Protein AF-T0TIQ3-F1 (afdb_monomer)

Secondary structure (DSSP, 8-state):
---TTS-HHHHHHHHHHHHHHHHHHHHHHHHHHHHHHHTT-HHHHHHHHHHHHHHHHHHHHHHHHHHHHHHHHHHTS--HHHHHHHHHHHHHHS-HHHHHHHHHHHHHHHHHHHHHHT-HHHHHHHHHT--GGGS-HHHHHHHHHHHHHHHHHHHHHTT--TTHHHHHHHHHTS--TTHHHHHHHHHHHHHHHTT---STTTT---SSHHHHHHHHHHHHHHHHHTT-HHHHHHHHHHHTTS-TTSHHHHHHHHHHHHT-

Sequence (260 aa):
MNLTNTKHEDIFKRVYAFKLTILILGIAIFCLATYSYLADNLVLLCCCAVLMYFLLALKIYANYLITSQMREILFTLTELDKYQKYFEYAYRHTFKQDKKAVLQESYLADAQYHYFRGEFDQSLQSLNEINIKKARWKRRKVLLTSLSYYRILNKINQKDFADFEDSLALYRKMKGKNVPERSAKLLAIYRVVSGQSTDYFERIAPKYKLYQIEAKYYDGLSYLNQSQPEEAKACFQEIVNENPDLFYVKEAKKYLEELA

Nearest PDB structures (foldseek):
  8rsv-assembly1_A  TM=4.336E-01  e=6.569E-01  Bacillus phage phi3T
  8rsv-assembly2_B  TM=4.232E-01  e=6.019E-01  Bacillus phage phi3T
  8rsu-assembly1_A  TM=3.412E-01  e=1.110E+00  Bacillus phage phi3T
  4i1a-assembly3_A  TM=4.659E-01  e=2.781E+00  Bacillus subtilis subsp. subtilis str. 168
  8fbj-assembly1_A  TM=2.510E-01  e=1.646E+00  synthetic construct

Structure (mmCIF, N/CA/C/O backbone):
data_AF-T0TIQ3-F1
#
_entry.id   AF-T0TIQ3-F1
#
loop_
_atom_site.group_PDB
_atom_site.id
_atom_site.type_symbol
_atom_site.label_atom_id
_atom_site.label_alt_id
_atom_site.label_comp_id
_atom_site.label_asym_id
_atom_site.label_entity_id
_atom_site.label_seq_id
_atom_site.pdbx_PDB_ins_code
_atom_site.Cartn_x
_atom_site.Cartn_y
_atom_site.Cartn_z
_atom_site.occupancy
_atom_site.B_iso_or_equiv
_atom_site.auth_seq_id
_atom_site.auth_comp_id
_atom_site.auth_asym_id
_atom_site.auth_atom_id
_atom_site.pdbx_PDB_model_num
ATOM 1 N N . MET A 1 1 ? -8.544 9.954 -22.101 1.00 43.59 1 MET A N 1
ATOM 2 C CA . MET A 1 1 ? -8.993 8.556 -22.271 1.00 43.59 1 MET A CA 1
ATOM 3 C C . MET A 1 1 ? -9.705 8.160 -20.987 1.00 43.59 1 MET A C 1
ATOM 5 O O . MET A 1 1 ? -9.030 7.885 -20.006 1.00 43.59 1 MET A O 1
ATOM 9 N N . ASN A 1 2 ? -11.035 8.280 -20.954 1.00 36.16 2 ASN A N 1
ATOM 10 C CA . ASN A 1 2 ? -11.834 7.968 -19.767 1.00 36.16 2 ASN A CA 1
ATOM 11 C C . ASN A 1 2 ? -12.078 6.450 -19.758 1.00 36.16 2 ASN A C 1
ATOM 13 O O . ASN A 1 2 ? -12.757 5.935 -20.644 1.00 36.16 2 ASN A O 1
ATOM 17 N N . LEU A 1 3 ? -11.391 5.734 -18.866 1.00 48.53 3 LEU A N 1
ATOM 18 C CA . LEU A 1 3 ? -11.264 4.267 -18.883 1.00 48.53 3 LEU A CA 1
ATOM 19 C C . LEU A 1 3 ? -12.210 3.570 -17.902 1.00 48.53 3 LEU A C 1
ATOM 21 O O . LEU A 1 3 ? -12.192 2.349 -17.795 1.00 48.53 3 LEU A O 1
ATOM 25 N N . THR A 1 4 ? -13.058 4.331 -17.215 1.00 47.84 4 THR A N 1
ATOM 26 C CA . THR A 1 4 ? -13.936 3.846 -16.144 1.00 47.84 4 THR A CA 1
ATOM 27 C C . THR A 1 4 ? -15.044 2.906 -16.630 1.00 47.84 4 THR A C 1
ATOM 29 O O . THR A 1 4 ? -15.539 2.113 -15.838 1.00 47.84 4 THR A O 1
ATOM 32 N N . ASN A 1 5 ? -15.379 2.924 -17.929 1.00 46.78 5 ASN A N 1
ATOM 33 C CA . ASN A 1 5 ? -16.518 2.189 -18.504 1.00 46.78 5 ASN A CA 1
ATOM 34 C C . ASN A 1 5 ? -16.136 1.021 -19.442 1.00 46.78 5 ASN A C 1
ATOM 36 O O . ASN A 1 5 ? -16.976 0.490 -20.163 1.00 46.78 5 ASN A O 1
ATOM 40 N N . THR A 1 6 ? -14.860 0.629 -19.485 1.00 53.09 6 THR A N 1
ATOM 41 C CA . THR A 1 6 ? -14.365 -0.458 -20.354 1.00 53.09 6 THR A CA 1
ATOM 42 C C . THR A 1 6 ? -14.122 -1.750 -19.576 1.00 53.09 6 THR A C 1
ATOM 44 O O . THR A 1 6 ? -13.611 -1.700 -18.456 1.00 53.09 6 THR A O 1
ATOM 47 N N . LYS A 1 7 ? -14.449 -2.912 -20.175 1.00 57.22 7 LYS A N 1
ATOM 48 C CA . LYS A 1 7 ? -14.152 -4.239 -19.601 1.00 57.22 7 LYS A CA 1
ATOM 49 C C . LYS A 1 7 ? -12.678 -4.320 -19.192 1.00 57.22 7 LYS A C 1
ATOM 51 O O . LYS A 1 7 ? -11.806 -3.807 -19.891 1.00 57.22 7 LYS A O 1
ATOM 56 N N . HIS A 1 8 ? -12.414 -4.992 -18.070 1.00 53.50 8 HIS A N 1
ATOM 57 C CA . HIS A 1 8 ? -11.111 -5.050 -17.394 1.00 53.50 8 HIS A CA 1
ATOM 58 C C . HIS A 1 8 ? -9.921 -5.268 -18.340 1.00 53.50 8 HIS A C 1
ATOM 60 O O . HIS A 1 8 ? -8.930 -4.548 -18.272 1.00 53.50 8 HIS A O 1
ATOM 66 N N . GLU A 1 9 ? -10.033 -6.223 -19.263 1.00 56.94 9 GLU A N 1
ATOM 67 C CA . GLU A 1 9 ? -8.960 -6.551 -20.204 1.00 56.94 9 GLU A CA 1
ATOM 68 C C . GLU A 1 9 ? -8.667 -5.451 -21.231 1.00 56.94 9 GLU A C 1
ATOM 70 O O . GLU A 1 9 ? -7.526 -5.318 -21.680 1.00 56.94 9 GLU A O 1
ATOM 75 N N . ASP A 1 10 ? -9.661 -4.643 -21.600 1.00 68.00 10 ASP A N 1
ATOM 76 C CA . ASP A 1 10 ? -9.530 -3.666 -22.682 1.00 68.00 10 ASP A CA 1
ATOM 77 C C . ASP A 1 10 ? -8.638 -2.497 -22.277 1.00 68.00 10 ASP A C 1
ATOM 79 O O . ASP A 1 10 ? -7.853 -1.997 -23.084 1.00 68.00 10 ASP A O 1
ATOM 83 N N . ILE A 1 11 ? -8.695 -2.085 -21.010 1.00 67.00 11 ILE A N 1
ATOM 84 C CA . ILE A 1 11 ? -7.833 -1.026 -20.473 1.00 67.00 11 ILE A CA 1
ATOM 85 C C . ILE A 1 11 ? -6.370 -1.473 -20.540 1.00 67.00 11 ILE A C 1
ATOM 87 O O . ILE A 1 11 ? -5.499 -0.730 -21.001 1.00 67.00 11 ILE A O 1
ATOM 91 N N . PHE A 1 12 ? -6.106 -2.713 -20.128 1.00 70.25 12 PHE A N 1
ATOM 92 C CA . PHE A 1 12 ? -4.762 -3.279 -20.061 1.00 70.25 12 PHE A CA 1
ATOM 93 C C . PHE A 1 12 ? -4.162 -3.496 -21.450 1.00 70.25 12 PHE A C 1
ATOM 95 O O . PHE A 1 12 ? -3.025 -3.082 -21.703 1.00 70.25 12 PHE A O 1
ATOM 102 N N . LYS A 1 13 ? -4.951 -4.054 -22.377 1.00 73.06 13 LYS A N 1
ATOM 103 C CA . LYS A 1 13 ? -4.562 -4.237 -23.782 1.00 73.06 13 LYS A CA 1
ATOM 104 C C . LYS A 1 13 ? -4.281 -2.900 -24.458 1.00 73.06 13 LYS A C 1
ATOM 106 O O . LYS A 1 13 ? -3.250 -2.767 -25.111 1.00 73.06 13 LYS A O 1
ATOM 111 N N . ARG A 1 14 ? -5.121 -1.879 -24.250 1.00 77.50 14 ARG A N 1
ATOM 112 C CA . ARG A 1 14 ? -4.907 -0.549 -24.846 1.00 77.50 14 ARG A CA 1
ATOM 113 C C . ARG A 1 14 ? -3.656 0.142 -24.308 1.00 77.50 14 ARG A C 1
ATOM 115 O O . ARG A 1 14 ? -2.897 0.708 -25.090 1.00 77.50 14 ARG A O 1
ATOM 122 N N . VAL A 1 15 ? -3.404 0.077 -22.998 1.00 74.69 15 VAL A N 1
ATOM 123 C CA . VAL A 1 15 ? -2.180 0.635 -22.395 1.00 74.69 15 VAL A CA 1
ATOM 124 C C . VAL A 1 15 ? -0.932 -0.052 -22.947 1.00 74.69 15 VAL A C 1
ATOM 126 O O . VAL A 1 15 ? 0.065 0.612 -23.245 1.00 74.69 15 VAL A O 1
ATOM 129 N N . TYR A 1 16 ? -0.977 -1.376 -23.087 1.00 76.50 16 TYR A N 1
ATOM 130 C CA . TYR A 1 16 ? 0.125 -2.140 -23.656 1.00 76.50 16 TYR A CA 1
ATOM 131 C C . TYR A 1 16 ? 0.345 -1.813 -25.136 1.00 76.50 16 TYR A C 1
ATOM 133 O O . TYR A 1 16 ? 1.464 -1.469 -25.516 1.00 76.50 16 TYR A O 1
ATOM 141 N N . ALA A 1 17 ? -0.722 -1.836 -25.940 1.00 82.06 17 ALA A N 1
ATOM 142 C CA . ALA A 1 17 ? -0.688 -1.481 -27.354 1.00 82.06 17 ALA A CA 1
ATOM 143 C C . ALA A 1 17 ? -0.097 -0.083 -27.554 1.00 82.06 17 ALA A C 1
ATOM 145 O O . ALA A 1 17 ? 0.810 0.091 -28.356 1.00 82.06 17 ALA A O 1
ATOM 146 N N . PHE A 1 18 ? -0.504 0.891 -26.740 1.00 82.88 18 PHE A N 1
ATOM 147 C CA . PHE A 1 18 ? 0.038 2.244 -26.797 1.00 82.88 18 PHE A CA 1
ATOM 148 C C . PHE A 1 18 ? 1.549 2.306 -26.523 1.00 82.88 18 PHE A C 1
ATOM 150 O O . PHE A 1 18 ? 2.289 2.975 -27.247 1.00 82.88 18 PHE A O 1
ATOM 157 N N . LYS A 1 19 ? 2.042 1.581 -25.507 1.00 82.00 19 LYS A N 1
ATOM 158 C CA . LYS A 1 19 ? 3.489 1.491 -25.234 1.00 82.00 19 LYS A CA 1
ATOM 159 C C . LYS A 1 19 ? 4.246 0.816 -26.377 1.00 82.00 19 LYS A C 1
ATOM 161 O O . LYS A 1 19 ? 5.354 1.246 -26.693 1.00 82.00 19 LYS A O 1
ATOM 166 N N . LEU A 1 20 ? 3.657 -0.216 -26.979 1.00 84.44 20 LEU A N 1
ATOM 167 C CA . LEU A 1 20 ? 4.222 -0.919 -28.126 1.00 84.44 20 LEU A CA 1
ATOM 168 C C . LEU A 1 20 ? 4.301 -0.001 -29.355 1.00 84.44 20 LEU A C 1
ATOM 170 O O . LEU A 1 20 ? 5.347 0.059 -29.992 1.00 84.44 20 LEU A O 1
ATOM 174 N N . THR A 1 21 ? 3.259 0.787 -29.633 1.00 87.31 21 THR A N 1
ATOM 175 C CA . THR A 1 21 ? 3.251 1.766 -30.730 1.00 87.31 21 THR A CA 1
ATOM 176 C C . THR A 1 21 ? 4.356 2.809 -30.568 1.00 87.31 21 THR A C 1
ATOM 178 O O . THR A 1 21 ? 5.096 3.062 -31.515 1.00 87.31 21 THR A O 1
ATOM 181 N N . ILE A 1 22 ? 4.535 3.374 -29.364 1.00 89.00 22 ILE A N 1
ATOM 182 C CA . ILE A 1 22 ? 5.627 4.330 -29.090 1.00 89.00 22 ILE A CA 1
ATOM 183 C C . ILE A 1 22 ? 7.000 3.686 -29.334 1.00 89.00 22 ILE A C 1
ATOM 185 O O . ILE A 1 22 ? 7.900 4.339 -29.860 1.00 89.00 22 ILE A O 1
ATOM 189 N N . LEU A 1 23 ? 7.171 2.412 -28.965 1.00 88.56 23 LEU A N 1
ATOM 190 C CA . LEU A 1 23 ? 8.419 1.683 -29.191 1.00 88.56 23 LEU A CA 1
ATOM 191 C C . LEU A 1 23 ? 8.705 1.491 -30.687 1.00 88.56 23 LEU A C 1
ATOM 193 O O . LEU A 1 23 ? 9.815 1.782 -31.122 1.00 88.56 23 LEU A O 1
ATOM 197 N N . ILE A 1 24 ? 7.715 1.038 -31.462 1.00 91.94 24 ILE A N 1
ATOM 198 C CA . ILE A 1 24 ? 7.855 0.809 -32.910 1.00 91.94 24 ILE A CA 1
ATOM 199 C C . ILE A 1 24 ? 8.200 2.117 -33.628 1.00 91.94 24 ILE A C 1
ATOM 201 O O . ILE A 1 24 ? 9.145 2.152 -34.414 1.00 91.94 24 ILE A O 1
ATOM 205 N N . LEU A 1 25 ? 7.495 3.207 -33.308 1.00 94.19 25 LEU A N 1
ATOM 206 C CA . LEU A 1 25 ? 7.790 4.531 -33.863 1.00 94.19 25 LEU A CA 1
ATOM 207 C C . LEU A 1 25 ? 9.208 4.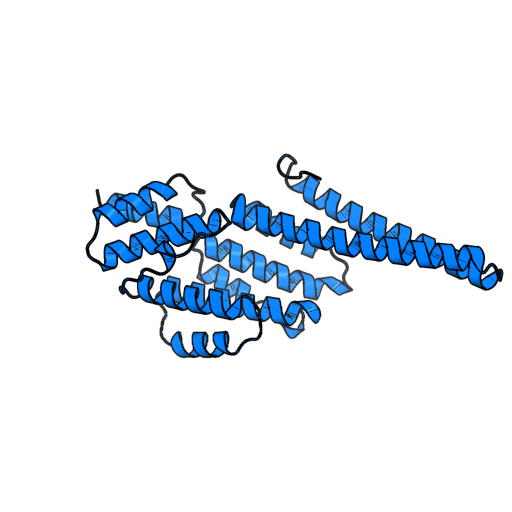992 -33.505 1.00 94.19 25 LEU A C 1
ATOM 209 O O . LEU A 1 25 ? 9.912 5.523 -34.359 1.00 94.19 25 LEU A O 1
ATOM 213 N N . GLY A 1 26 ? 9.655 4.743 -32.270 1.00 93.94 26 GLY A N 1
ATOM 214 C CA . GLY A 1 26 ? 11.018 5.060 -31.844 1.00 93.94 26 GLY A CA 1
ATOM 215 C C . GLY A 1 26 ? 12.088 4.304 -32.637 1.00 93.94 26 GLY A C 1
ATOM 216 O O . GLY A 1 26 ? 13.101 4.894 -33.000 1.00 93.94 26 GLY A O 1
ATOM 217 N N . ILE A 1 27 ? 11.855 3.024 -32.951 1.00 94.25 27 ILE A N 1
ATOM 218 C CA . ILE A 1 27 ? 12.765 2.223 -33.789 1.00 94.25 27 ILE A CA 1
ATOM 219 C C . ILE A 1 27 ? 12.790 2.766 -35.223 1.00 94.25 27 ILE A C 1
ATOM 221 O O . ILE A 1 27 ? 13.867 2.953 -35.780 1.00 94.25 27 ILE A O 1
ATOM 225 N N . ALA A 1 28 ? 11.626 3.076 -35.801 1.00 95.38 28 ALA A N 1
ATOM 226 C CA . ALA A 1 28 ? 11.541 3.629 -37.152 1.00 95.38 28 ALA A CA 1
ATOM 227 C C . ALA A 1 28 ? 12.286 4.969 -37.274 1.00 95.38 28 ALA A C 1
ATOM 229 O O . ALA A 1 28 ? 13.064 5.160 -38.207 1.00 95.38 28 ALA A O 1
ATOM 230 N N . ILE A 1 29 ? 12.115 5.872 -36.301 1.00 95.38 29 ILE A N 1
ATOM 231 C CA . ILE A 1 29 ? 12.833 7.154 -36.273 1.00 95.38 29 ILE A CA 1
ATOM 232 C C . ILE A 1 29 ? 14.337 6.941 -36.084 1.00 95.38 29 ILE A C 1
ATOM 234 O O . ILE A 1 29 ? 15.124 7.653 -36.699 1.00 95.38 29 ILE A O 1
ATOM 238 N N . PHE A 1 30 ? 14.756 5.955 -35.287 1.00 94.50 30 PHE A N 1
ATOM 239 C CA . PHE A 1 30 ? 16.173 5.625 -35.142 1.00 94.50 30 PHE A CA 1
ATOM 240 C C . PHE A 1 30 ? 16.790 5.164 -36.471 1.00 94.50 30 PHE A C 1
ATOM 242 O O . PHE A 1 30 ? 17.844 5.666 -36.849 1.00 94.50 30 PHE A O 1
ATOM 249 N N . CYS A 1 31 ? 16.113 4.285 -37.217 1.00 95.00 31 CYS A N 1
ATOM 250 C CA . CYS A 1 31 ? 16.548 3.866 -38.553 1.00 95.00 31 CYS A CA 1
ATOM 251 C C . CYS A 1 31 ? 16.598 5.034 -39.556 1.00 95.00 31 CYS A C 1
ATOM 253 O O . CYS A 1 31 ? 17.514 5.115 -40.372 1.00 95.00 31 CYS A O 1
ATOM 255 N N . LEU A 1 32 ? 15.633 5.957 -39.496 1.00 94.62 32 LEU A N 1
ATOM 256 C CA . LEU A 1 32 ? 15.648 7.164 -40.329 1.00 94.62 32 LEU A CA 1
ATOM 257 C C . LEU A 1 32 ? 16.803 8.097 -39.953 1.00 94.62 32 LEU A C 1
ATOM 259 O O . LEU A 1 32 ? 17.460 8.640 -40.838 1.00 94.62 32 LEU A O 1
ATOM 263 N N . ALA A 1 33 ? 17.092 8.245 -38.660 1.00 94.88 33 ALA A N 1
ATOM 264 C CA . ALA A 1 33 ? 18.207 9.050 -38.177 1.00 94.88 33 ALA A CA 1
ATOM 265 C C . ALA A 1 33 ? 19.559 8.480 -38.630 1.00 94.88 33 ALA A C 1
ATOM 267 O O . ALA A 1 33 ? 20.420 9.244 -39.063 1.00 94.88 33 ALA A O 1
ATOM 268 N N . THR A 1 34 ? 19.747 7.154 -38.585 1.00 93.81 34 THR A N 1
ATOM 269 C CA . THR A 1 34 ? 20.987 6.518 -39.060 1.00 93.81 34 THR A CA 1
ATOM 270 C C . THR A 1 34 ? 21.162 6.669 -40.567 1.00 93.81 34 THR A C 1
ATOM 272 O O . THR A 1 34 ? 22.255 7.007 -41.011 1.00 93.81 34 THR A O 1
ATOM 275 N N . TYR A 1 35 ? 20.096 6.492 -41.354 1.00 94.94 35 TYR A N 1
ATOM 276 C CA . TYR A 1 35 ? 20.126 6.772 -42.792 1.00 94.94 35 TYR A CA 1
ATOM 277 C C . TYR A 1 35 ? 20.480 8.237 -43.077 1.00 94.94 35 TYR A C 1
ATOM 279 O O . TYR A 1 35 ? 21.369 8.520 -43.873 1.00 94.94 35 TYR A O 1
ATOM 287 N N . SER A 1 36 ? 19.822 9.169 -42.383 1.00 94.19 36 SER A N 1
ATOM 288 C CA . SER A 1 36 ? 20.044 10.606 -42.541 1.00 94.19 36 SER A CA 1
ATOM 289 C C . SER A 1 36 ? 21.481 11.023 -42.235 1.00 94.19 36 SER A C 1
ATOM 291 O O . SER A 1 36 ? 22.008 11.906 -42.904 1.00 94.19 36 SER A O 1
ATOM 293 N N . TYR A 1 37 ? 22.100 10.392 -41.233 1.00 93.94 37 TYR A N 1
ATOM 294 C CA . TYR A 1 37 ? 23.501 10.604 -40.882 1.00 93.94 37 TYR A CA 1
ATOM 295 C C . TYR A 1 37 ? 24.447 10.091 -41.974 1.00 93.94 37 TYR A C 1
ATOM 297 O O . TYR A 1 37 ? 25.375 10.793 -42.346 1.00 93.94 37 TYR A O 1
ATOM 305 N N . LEU A 1 38 ? 24.189 8.901 -42.527 1.00 95.00 38 LEU A N 1
ATOM 306 C CA . LEU A 1 38 ? 25.002 8.330 -43.610 1.00 95.00 38 LEU A CA 1
ATOM 307 C C . LEU A 1 38 ? 24.856 9.082 -44.942 1.00 95.00 38 LEU A C 1
ATOM 309 O O . LEU A 1 38 ? 25.758 9.033 -45.769 1.00 95.00 38 LEU A O 1
ATOM 313 N N . ALA A 1 39 ? 23.722 9.750 -45.156 1.00 94.31 39 ALA A N 1
ATOM 314 C CA . ALA A 1 39 ? 23.432 10.534 -46.354 1.00 94.31 39 ALA A CA 1
ATOM 315 C C . ALA A 1 39 ? 23.806 12.028 -46.225 1.00 94.31 39 ALA A C 1
ATOM 317 O O . ALA A 1 39 ? 23.387 12.818 -47.069 1.00 94.31 39 ALA A O 1
ATOM 318 N N . ASP A 1 40 ? 24.507 12.429 -45.154 1.00 93.44 40 ASP A N 1
ATOM 319 C CA . ASP A 1 40 ? 24.862 13.825 -44.831 1.00 93.44 40 ASP A CA 1
ATOM 320 C C . ASP A 1 40 ? 23.672 14.812 -44.854 1.00 93.44 40 ASP A C 1
ATOM 322 O O . ASP A 1 40 ? 23.812 16.018 -45.073 1.00 93.44 40 ASP A O 1
ATOM 326 N N . ASN A 1 41 ? 22.458 14.324 -44.573 1.00 94.81 41 ASN A N 1
ATOM 327 C CA . ASN A 1 41 ? 21.252 15.146 -44.553 1.00 94.81 41 ASN A CA 1
ATOM 328 C C . ASN A 1 41 ? 20.985 15.676 -43.137 1.00 94.81 41 ASN A C 1
ATOM 330 O O . ASN A 1 41 ? 20.266 15.070 -42.340 1.00 94.81 41 ASN A O 1
ATOM 334 N N . LEU A 1 42 ? 21.562 16.834 -42.813 1.00 92.81 42 LEU A N 1
ATOM 335 C CA . LEU A 1 42 ? 21.435 17.438 -41.481 1.00 92.81 42 LEU A CA 1
ATOM 336 C C . LEU A 1 42 ? 19.998 17.845 -41.126 1.00 92.81 42 LEU A C 1
ATOM 338 O O . LEU A 1 42 ? 19.602 17.746 -39.965 1.00 92.81 42 LEU A O 1
ATOM 342 N N . VAL A 1 43 ? 19.199 18.276 -42.106 1.00 95.44 43 VAL A N 1
ATOM 343 C CA . VAL A 1 43 ? 17.816 18.723 -41.865 1.00 95.44 43 VAL A CA 1
ATOM 344 C C . VAL A 1 43 ? 16.958 17.556 -41.381 1.00 95.44 43 VAL A C 1
ATOM 346 O O . VAL A 1 43 ? 16.301 17.659 -40.343 1.00 95.44 43 VAL A O 1
ATOM 349 N N . LEU A 1 44 ? 17.011 16.420 -42.082 1.00 93.81 44 LEU A N 1
ATOM 350 C CA . LEU A 1 44 ? 16.261 15.224 -41.702 1.00 93.81 44 LEU A CA 1
ATOM 351 C C . LEU A 1 44 ? 16.741 14.654 -40.354 1.00 93.81 44 LEU A C 1
ATOM 353 O O . LEU A 1 44 ? 15.915 14.210 -39.551 1.00 93.81 44 LEU A O 1
ATOM 357 N N . LEU A 1 45 ? 18.041 14.738 -40.055 1.00 94.25 45 LEU A N 1
ATOM 358 C CA . LEU A 1 45 ? 18.599 14.310 -38.771 1.00 94.25 45 LEU A CA 1
ATOM 359 C C . LEU A 1 45 ? 18.047 15.159 -37.614 1.00 94.25 45 LEU A C 1
ATOM 361 O O . LEU A 1 45 ? 17.601 14.610 -36.602 1.00 94.25 45 LEU A O 1
ATOM 365 N N . CYS A 1 46 ? 18.000 16.484 -37.783 1.00 94.69 46 CYS A N 1
ATOM 366 C CA . CYS A 1 46 ? 17.385 17.402 -36.823 1.00 94.69 46 CYS A CA 1
ATOM 367 C C . CYS A 1 46 ? 15.892 17.100 -36.621 1.00 94.69 46 CYS A C 1
ATOM 369 O O . CYS A 1 46 ? 15.427 17.039 -35.480 1.00 94.69 46 CYS A O 1
ATOM 371 N N . CYS A 1 47 ? 15.140 16.837 -37.696 1.00 94.50 47 CYS A N 1
ATOM 372 C CA . CYS A 1 47 ? 13.737 16.426 -37.596 1.00 94.50 47 CYS A CA 1
ATOM 373 C C . CYS A 1 47 ? 13.574 15.122 -36.798 1.00 94.50 47 CYS A C 1
ATOM 375 O O . CYS A 1 47 ? 12.718 15.045 -35.914 1.00 94.50 47 CYS A O 1
ATOM 377 N N . CYS A 1 48 ? 14.419 14.117 -37.050 1.00 94.62 48 CYS A N 1
ATOM 378 C CA . CYS A 1 48 ? 14.404 12.861 -36.298 1.00 94.62 48 CYS A CA 1
ATOM 379 C C . CYS A 1 48 ? 14.689 13.092 -34.808 1.00 94.62 48 CYS A C 1
ATOM 381 O O . CYS A 1 48 ? 13.999 12.530 -33.957 1.00 94.62 48 CYS A O 1
ATOM 383 N N . ALA A 1 49 ? 15.650 13.959 -34.475 1.00 94.12 49 ALA A N 1
ATOM 384 C CA . ALA A 1 49 ? 15.951 14.309 -33.089 1.00 94.12 49 ALA A CA 1
ATOM 385 C C . ALA A 1 49 ? 14.741 14.946 -32.381 1.00 94.12 49 ALA A C 1
ATOM 387 O O . ALA A 1 49 ? 14.381 14.521 -31.280 1.00 94.12 49 ALA A O 1
ATOM 388 N N . VAL A 1 50 ? 14.061 15.904 -33.022 1.00 96.19 50 VAL A N 1
ATOM 389 C CA . VAL A 1 50 ? 12.845 16.537 -32.476 1.00 96.19 50 VAL A CA 1
ATOM 390 C C . VAL A 1 50 ? 11.737 15.504 -32.243 1.00 96.19 50 VAL A C 1
ATOM 392 O O . VAL A 1 50 ? 11.135 15.475 -31.166 1.00 96.19 50 VAL A O 1
ATOM 395 N N . LEU A 1 51 ? 11.505 14.604 -33.204 1.00 95.50 51 LEU A N 1
ATOM 396 C CA . LEU A 1 51 ? 10.515 13.533 -33.063 1.00 95.50 51 LEU A CA 1
ATOM 397 C C . LEU A 1 51 ? 10.860 12.565 -31.921 1.00 95.50 51 LEU A C 1
ATOM 399 O O . LEU A 1 51 ? 9.966 12.145 -31.184 1.00 95.50 51 LEU A O 1
ATOM 403 N N . MET A 1 52 ? 12.143 12.256 -31.707 1.00 93.75 52 MET A N 1
ATOM 404 C CA . MET A 1 52 ? 12.582 11.435 -30.573 1.00 93.75 52 MET A CA 1
ATOM 405 C C . MET A 1 52 ? 12.288 12.101 -29.224 1.00 93.75 52 MET A C 1
ATOM 407 O O . MET A 1 52 ? 11.799 11.433 -28.306 1.00 93.75 52 MET A O 1
ATOM 411 N N . TYR A 1 53 ? 12.525 13.411 -29.096 1.00 94.19 53 TYR A N 1
ATOM 412 C CA . TYR A 1 53 ? 12.154 14.161 -27.890 1.00 94.19 53 TYR A CA 1
ATOM 413 C C . TYR A 1 53 ? 10.640 14.167 -27.665 1.00 94.19 53 TYR A C 1
ATOM 415 O O . TYR A 1 53 ? 10.184 13.951 -26.538 1.00 94.19 53 TYR A O 1
ATOM 423 N N . PHE A 1 54 ? 9.856 14.341 -28.731 1.00 95.00 54 PHE A N 1
ATOM 424 C CA . PHE A 1 54 ? 8.400 14.266 -28.660 1.00 95.00 54 PHE A CA 1
ATOM 425 C C . PHE A 1 54 ? 7.922 12.887 -28.181 1.00 95.00 54 PHE A C 1
ATOM 427 O O . PHE A 1 54 ? 7.135 12.808 -27.236 1.00 95.00 54 PHE A O 1
ATOM 434 N N . LEU A 1 55 ? 8.455 11.791 -28.736 1.00 93.62 55 LEU A N 1
ATOM 435 C CA . LEU A 1 55 ? 8.136 10.432 -28.279 1.00 93.62 55 LEU A CA 1
ATOM 436 C C . LEU A 1 55 ? 8.523 10.193 -26.815 1.00 93.62 55 LEU A C 1
ATOM 438 O O . LEU A 1 55 ? 7.786 9.528 -26.078 1.00 93.62 55 LEU A O 1
ATOM 442 N N . LEU A 1 56 ? 9.654 10.742 -26.363 1.00 91.62 56 LEU A N 1
ATOM 443 C CA . LEU A 1 56 ? 10.064 10.658 -24.963 1.00 91.62 56 LEU A CA 1
ATOM 444 C C . LEU A 1 56 ? 9.066 11.379 -24.043 1.00 91.62 56 LEU A C 1
ATOM 446 O O . LEU A 1 56 ? 8.664 10.809 -23.023 1.00 91.62 56 LEU A O 1
ATOM 450 N N . ALA A 1 57 ? 8.630 12.587 -24.410 1.00 92.88 57 ALA A N 1
ATOM 451 C CA . ALA A 1 57 ? 7.608 13.329 -23.673 1.00 92.88 57 ALA A CA 1
ATOM 452 C C . ALA A 1 57 ? 6.283 12.548 -23.614 1.00 92.88 57 ALA A C 1
ATOM 454 O O . ALA A 1 57 ? 5.701 12.383 -22.538 1.00 92.88 57 ALA A O 1
ATOM 455 N N . LEU A 1 58 ? 5.870 11.962 -24.741 1.00 91.06 58 LEU A N 1
ATOM 456 C CA . LEU A 1 58 ? 4.682 11.114 -24.852 1.00 91.06 58 LEU A CA 1
ATOM 457 C C . LEU A 1 58 ? 4.764 9.892 -23.925 1.00 91.06 58 LEU A C 1
ATOM 459 O O . LEU A 1 58 ? 3.819 9.598 -23.194 1.00 91.06 58 LEU A O 1
ATOM 463 N N . LYS A 1 59 ? 5.922 9.221 -23.867 1.00 88.38 59 LYS A N 1
ATOM 464 C CA . LYS A 1 59 ? 6.178 8.094 -22.954 1.00 88.38 59 LYS A CA 1
ATOM 465 C C . LYS A 1 59 ? 6.100 8.503 -21.480 1.00 88.38 59 LYS A C 1
ATOM 467 O O . LYS A 1 59 ? 5.609 7.729 -20.651 1.00 88.38 59 LYS A O 1
ATOM 472 N N . ILE A 1 60 ? 6.605 9.684 -21.123 1.00 88.31 60 ILE A N 1
ATOM 473 C CA . ILE A 1 60 ? 6.524 10.211 -19.752 1.00 88.31 60 ILE A CA 1
ATOM 474 C C . ILE A 1 60 ? 5.061 10.479 -19.387 1.00 88.31 60 ILE A C 1
ATOM 476 O O . ILE A 1 60 ? 4.592 9.988 -18.357 1.00 88.31 60 ILE A O 1
ATOM 480 N N . TYR A 1 61 ? 4.332 11.177 -20.259 1.00 88.31 61 TYR A N 1
ATOM 481 C CA . TYR A 1 61 ? 2.914 11.475 -20.080 1.00 88.31 61 TYR A CA 1
ATOM 482 C C . TYR A 1 61 ? 2.063 10.200 -19.966 1.00 88.31 61 TYR A C 1
ATOM 484 O O . TYR A 1 61 ? 1.252 10.074 -19.049 1.00 88.31 61 TYR A O 1
ATOM 492 N N . ALA A 1 62 ? 2.328 9.193 -20.804 1.00 86.31 62 ALA A N 1
ATOM 493 C CA . ALA A 1 62 ? 1.687 7.880 -20.741 1.00 86.31 62 ALA A CA 1
ATOM 494 C C . ALA A 1 62 ? 1.820 7.232 -19.355 1.00 86.31 62 ALA A C 1
ATOM 496 O O . ALA A 1 62 ? 0.839 6.795 -18.754 1.00 86.31 62 ALA A O 1
ATOM 497 N N . ASN A 1 63 ? 3.046 7.179 -18.825 1.00 84.19 63 ASN A N 1
ATOM 498 C CA . ASN A 1 63 ? 3.306 6.585 -17.515 1.00 84.19 63 ASN A CA 1
ATOM 499 C C . ASN A 1 63 ? 2.647 7.381 -16.384 1.00 84.19 63 ASN A C 1
ATOM 501 O O . ASN A 1 63 ? 2.177 6.780 -15.414 1.00 84.19 63 ASN A O 1
ATOM 505 N N . TYR A 1 64 ? 2.595 8.709 -16.506 1.00 87.44 64 TYR A N 1
ATOM 506 C CA . TYR A 1 64 ? 1.877 9.561 -15.564 1.00 87.44 64 TYR A CA 1
ATOM 507 C C . TYR A 1 64 ? 0.379 9.235 -15.544 1.00 87.44 64 TYR A C 1
ATOM 509 O O . TYR A 1 64 ? -0.162 8.979 -14.466 1.00 87.44 64 TYR A O 1
ATOM 517 N N . LEU A 1 65 ? -0.263 9.158 -16.717 1.00 84.81 65 LEU A N 1
ATOM 518 C CA . LEU A 1 65 ? -1.682 8.815 -16.839 1.00 84.81 65 LEU A CA 1
ATOM 519 C C . LEU A 1 65 ? -1.989 7.453 -16.223 1.00 84.81 65 LEU A C 1
ATOM 521 O O . LEU A 1 65 ? -2.876 7.354 -15.383 1.00 84.81 65 LEU A O 1
ATOM 525 N N . ILE A 1 66 ? -1.213 6.424 -16.568 1.00 85.06 66 ILE A N 1
ATOM 526 C CA . ILE A 1 66 ? -1.394 5.071 -16.029 1.00 85.06 66 ILE A CA 1
ATOM 527 C C . ILE A 1 66 ? -1.273 5.073 -14.502 1.00 85.06 66 ILE A C 1
ATOM 529 O O . ILE A 1 66 ? -2.118 4.516 -13.808 1.00 85.06 66 ILE A O 1
ATOM 533 N N . THR A 1 67 ? -0.249 5.738 -13.962 1.00 84.31 67 THR A N 1
ATOM 534 C CA . THR A 1 67 ? -0.064 5.829 -12.506 1.00 84.31 67 THR A CA 1
ATOM 535 C C . THR A 1 67 ? -1.232 6.563 -11.847 1.00 84.31 67 THR A C 1
ATOM 537 O O . THR A 1 67 ? -1.635 6.202 -10.745 1.00 84.31 67 THR A O 1
ATOM 540 N N . SER A 1 68 ? -1.782 7.592 -12.497 1.00 85.56 68 SER A N 1
ATOM 541 C CA . SER A 1 68 ? -2.955 8.305 -11.992 1.00 85.56 68 SER A CA 1
ATOM 542 C C . SER A 1 68 ? -4.204 7.434 -11.987 1.00 85.56 68 SER A C 1
ATOM 544 O O . SER A 1 68 ? -4.885 7.388 -10.970 1.00 85.56 68 SER A O 1
ATOM 546 N N . GLN A 1 69 ? -4.448 6.697 -13.068 1.00 86.88 69 GLN A N 1
ATOM 547 C CA . GLN A 1 69 ? -5.568 5.764 -13.174 1.00 86.88 69 GLN A CA 1
ATOM 548 C C . GLN A 1 69 ? -5.481 4.656 -12.119 1.00 86.88 69 GLN A C 1
ATOM 550 O O . GLN A 1 69 ? -6.471 4.354 -11.471 1.00 86.88 69 GLN A O 1
ATOM 555 N N . MET A 1 70 ? -4.292 4.104 -11.853 1.00 89.31 70 MET A N 1
ATOM 556 C CA . MET A 1 70 ? -4.142 3.092 -10.796 1.00 89.31 70 MET A CA 1
ATOM 557 C C . MET A 1 70 ? -4.430 3.643 -9.398 1.00 89.31 70 MET A C 1
ATOM 559 O O . MET A 1 70 ? -5.000 2.939 -8.569 1.00 89.31 70 MET A O 1
ATOM 563 N N . ARG A 1 71 ? -4.070 4.906 -9.130 1.00 88.25 71 ARG A N 1
ATOM 564 C CA . ARG A 1 71 ? -4.462 5.570 -7.878 1.00 88.25 71 ARG A CA 1
ATOM 565 C C . ARG A 1 71 ? -5.968 5.781 -7.800 1.00 88.25 71 ARG A C 1
ATOM 567 O O . ARG A 1 71 ? -6.525 5.629 -6.727 1.00 88.25 71 ARG A O 1
ATOM 574 N N . GLU A 1 72 ? -6.601 6.150 -8.905 1.00 90.31 72 GLU A N 1
ATOM 575 C CA . GLU A 1 72 ? -8.044 6.370 -8.975 1.00 90.31 72 GLU A CA 1
ATOM 576 C C . GLU A 1 72 ? -8.824 5.068 -8.748 1.00 90.31 72 GLU A C 1
ATOM 578 O O . GLU A 1 72 ? -9.704 5.036 -7.895 1.00 90.31 72 GLU A O 1
ATOM 583 N N . ILE A 1 73 ? -8.433 3.977 -9.414 1.00 91.00 73 ILE A N 1
ATOM 584 C CA . ILE A 1 73 ? -9.028 2.644 -9.232 1.00 91.00 73 ILE A CA 1
ATOM 585 C C . ILE A 1 73 ? -8.946 2.199 -7.769 1.00 91.00 73 ILE A C 1
ATOM 587 O O . ILE A 1 73 ? -9.951 1.791 -7.196 1.00 91.00 73 ILE A O 1
ATOM 591 N N . LEU A 1 74 ? -7.768 2.312 -7.147 1.00 93.56 74 LEU A N 1
ATOM 592 C CA . LEU A 1 74 ? -7.583 1.872 -5.765 1.00 93.56 74 LEU A CA 1
ATOM 593 C C . LEU A 1 74 ? -8.247 2.812 -4.754 1.00 93.56 74 LEU A C 1
ATOM 595 O O . LEU A 1 74 ? -9.000 2.370 -3.896 1.00 93.56 74 LEU A O 1
ATOM 599 N N . PHE A 1 75 ? -7.940 4.108 -4.817 1.00 93.75 75 PHE A N 1
ATOM 600 C CA . PHE A 1 75 ? -8.277 5.039 -3.741 1.00 93.75 75 PHE A CA 1
ATOM 601 C C . PHE A 1 75 ? -9.626 5.737 -3.932 1.00 93.75 75 PHE A C 1
ATOM 603 O O . PHE A 1 75 ? -10.217 6.158 -2.942 1.00 93.75 75 PHE A O 1
ATOM 610 N N . THR A 1 76 ? -10.122 5.884 -5.162 1.00 91.75 76 THR A N 1
ATOM 611 C CA . THR A 1 76 ? -11.420 6.528 -5.429 1.00 91.75 76 THR A CA 1
ATOM 612 C C . THR A 1 76 ? -12.509 5.495 -5.671 1.00 91.75 76 THR A C 1
ATOM 614 O O . THR A 1 76 ? -13.535 5.533 -5.001 1.00 91.75 76 THR A O 1
ATOM 617 N N . LEU A 1 77 ? -12.285 4.578 -6.616 1.00 90.19 77 LEU A N 1
ATOM 618 C CA . LEU A 1 77 ? -13.280 3.574 -7.001 1.00 90.19 77 LEU A CA 1
ATOM 619 C C . LEU A 1 77 ? -13.319 2.380 -6.041 1.00 90.19 77 LEU A C 1
ATOM 621 O O . LEU A 1 77 ? -14.256 1.599 -6.116 1.00 90.19 77 LEU A O 1
ATOM 625 N N . THR A 1 78 ? -12.298 2.242 -5.183 1.00 92.94 78 THR A N 1
ATOM 626 C CA . THR A 1 78 ? -12.123 1.130 -4.233 1.00 92.94 78 THR A CA 1
ATOM 627 C C . THR A 1 78 ? -12.170 -0.253 -4.889 1.00 92.94 78 THR A C 1
ATOM 629 O O . THR A 1 78 ? -12.470 -1.248 -4.241 1.00 92.94 78 THR A O 1
ATOM 632 N N . GLU A 1 79 ? -11.804 -0.355 -6.169 1.00 93.00 79 GLU A N 1
ATOM 633 C CA . GLU A 1 79 ? -11.861 -1.594 -6.951 1.00 93.00 79 GLU A CA 1
ATOM 634 C C . GLU A 1 79 ? -10.561 -2.406 -6.804 1.00 93.00 79 GLU A C 1
ATOM 636 O O . GLU A 1 79 ? -9.690 -2.403 -7.684 1.00 93.00 79 GLU A O 1
ATOM 641 N N . LEU A 1 80 ? -10.430 -3.105 -5.672 1.00 93.88 80 LEU A N 1
ATOM 642 C CA . LEU A 1 80 ? -9.221 -3.848 -5.285 1.00 93.88 80 LEU A CA 1
ATOM 643 C C . LEU A 1 80 ? -8.790 -4.882 -6.339 1.00 93.88 80 LEU A C 1
ATOM 645 O O . LEU A 1 80 ? -7.625 -4.906 -6.740 1.00 93.88 80 LEU A O 1
ATOM 649 N N . ASP A 1 81 ? -9.733 -5.669 -6.858 1.00 92.75 81 ASP A N 1
ATOM 650 C CA . ASP A 1 81 ? -9.470 -6.674 -7.894 1.00 92.75 81 ASP A CA 1
ATOM 651 C C . ASP A 1 81 ? -8.896 -6.061 -9.174 1.00 92.75 81 ASP A C 1
ATOM 653 O O . ASP A 1 81 ? -7.972 -6.604 -9.783 1.00 92.75 81 ASP A O 1
ATOM 657 N N . LYS A 1 82 ? -9.449 -4.922 -9.619 1.00 90.00 82 LYS A N 1
ATOM 658 C CA . LYS A 1 82 ? -8.970 -4.244 -10.834 1.00 90.00 82 LYS A CA 1
ATOM 659 C C . LYS A 1 82 ? -7.552 -3.734 -10.634 1.00 90.00 82 LYS A C 1
ATOM 661 O O . LYS A 1 82 ? -6.730 -3.831 -11.549 1.00 90.00 82 LYS A O 1
ATOM 666 N N . TYR A 1 83 ? -7.281 -3.205 -9.445 1.00 93.00 83 TYR A N 1
ATOM 667 C CA . TYR A 1 83 ? -5.966 -2.732 -9.058 1.00 93.00 83 TYR A CA 1
ATOM 668 C C . TYR A 1 83 ? -4.933 -3.869 -9.078 1.00 93.00 83 TYR A C 1
ATOM 670 O O . TYR A 1 83 ? -3.917 -3.741 -9.762 1.00 93.00 83 TYR A O 1
ATOM 678 N N . GLN A 1 84 ? -5.210 -5.000 -8.423 1.00 94.31 84 GLN A N 1
ATOM 679 C CA . GLN A 1 84 ? -4.300 -6.149 -8.390 1.00 94.31 84 GLN A CA 1
ATOM 680 C C . GLN A 1 84 ? -4.060 -6.736 -9.793 1.00 94.31 84 GLN A C 1
ATOM 682 O O . GLN A 1 84 ? -2.913 -6.855 -10.238 1.00 94.31 84 GLN A O 1
ATOM 687 N N . LYS A 1 85 ? -5.140 -7.006 -10.544 1.00 91.81 85 LYS A N 1
ATOM 688 C CA . LYS A 1 85 ? -5.077 -7.593 -11.896 1.00 91.81 85 LYS A CA 1
ATOM 689 C C . LYS A 1 85 ? -4.248 -6.754 -12.869 1.00 91.81 85 LYS A C 1
ATOM 691 O O . LYS A 1 85 ? -3.588 -7.309 -13.748 1.00 91.81 85 LYS A O 1
ATOM 696 N N . TYR A 1 86 ? -4.231 -5.426 -12.720 1.00 90.25 86 TYR A N 1
ATOM 697 C CA . TYR A 1 86 ? -3.362 -4.568 -13.529 1.00 90.25 86 TYR A CA 1
ATOM 698 C C . TYR A 1 86 ? -1.879 -4.903 -13.333 1.00 90.25 86 TYR A C 1
ATOM 700 O O . TYR A 1 86 ? -1.140 -5.017 -14.315 1.00 90.25 86 TYR A O 1
ATOM 708 N N . PHE A 1 87 ? -1.421 -5.029 -12.085 1.00 91.62 87 PHE A N 1
ATOM 709 C CA . PHE A 1 87 ? -0.008 -5.278 -11.805 1.00 91.62 87 PHE A CA 1
ATOM 710 C C . PHE A 1 87 ? 0.404 -6.698 -12.193 1.00 91.62 87 PHE A C 1
ATOM 712 O O . PHE A 1 87 ? 1.480 -6.874 -12.772 1.00 91.62 87 PHE A O 1
ATOM 719 N N . GLU A 1 88 ? -0.485 -7.672 -12.001 1.00 91.06 88 GLU A N 1
ATOM 720 C CA . GLU A 1 88 ? -0.308 -9.037 -12.496 1.00 91.06 88 GLU A CA 1
ATOM 721 C C . GLU A 1 88 ? -0.161 -9.057 -14.029 1.00 91.06 88 GLU 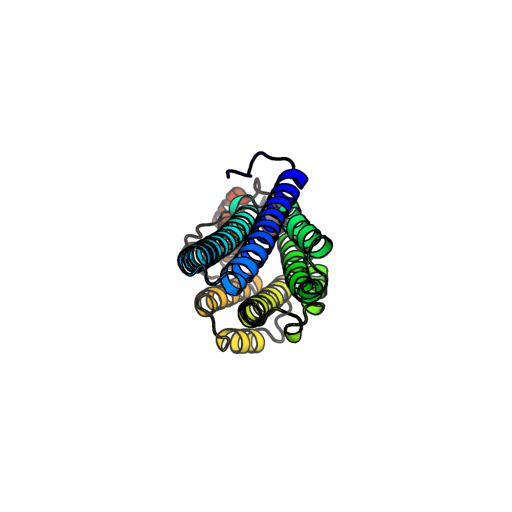A C 1
ATOM 723 O O . GLU A 1 88 ? 0.797 -9.618 -14.576 1.00 91.06 88 GLU A O 1
ATOM 728 N N . TYR A 1 89 ? -1.062 -8.373 -14.744 1.00 88.50 89 TYR A N 1
ATOM 729 C CA . TYR A 1 89 ? -0.993 -8.242 -16.198 1.00 88.50 89 TYR A CA 1
ATOM 730 C C . TYR A 1 89 ? 0.298 -7.543 -16.638 1.00 88.50 89 TYR A C 1
ATOM 732 O O . TYR A 1 89 ? 0.977 -8.014 -17.557 1.00 88.50 89 TYR A O 1
ATOM 740 N N . ALA A 1 90 ? 0.661 -6.439 -15.979 1.00 87.31 90 ALA A N 1
ATOM 741 C CA . ALA A 1 90 ? 1.870 -5.683 -16.276 1.00 87.31 90 ALA A CA 1
ATOM 742 C C . ALA A 1 90 ? 3.127 -6.543 -16.094 1.00 87.31 90 ALA A C 1
ATOM 744 O O . ALA A 1 90 ? 4.024 -6.487 -16.932 1.00 87.31 90 ALA A O 1
ATOM 745 N N . TYR A 1 91 ? 3.190 -7.368 -15.049 1.00 89.94 91 TYR A N 1
ATOM 746 C CA . TYR A 1 91 ? 4.285 -8.312 -14.836 1.00 89.94 91 TYR A CA 1
ATOM 747 C C . TYR A 1 91 ? 4.359 -9.380 -15.937 1.00 89.94 91 TYR A C 1
ATOM 749 O O . TYR A 1 91 ? 5.448 -9.649 -16.456 1.00 89.94 91 TYR A O 1
ATOM 757 N N . ARG A 1 92 ? 3.218 -9.961 -16.330 1.00 88.62 92 ARG A N 1
ATOM 758 C CA . ARG A 1 92 ? 3.152 -11.004 -17.370 1.00 88.62 92 ARG A CA 1
ATOM 759 C C . ARG A 1 92 ? 3.598 -10.505 -18.743 1.00 88.62 92 ARG A C 1
ATOM 761 O O . ARG A 1 92 ? 4.288 -11.236 -19.450 1.00 88.62 92 ARG A O 1
ATOM 768 N N . HIS A 1 93 ? 3.250 -9.267 -19.087 1.00 84.38 93 HIS A N 1
ATOM 769 C CA . HIS A 1 93 ? 3.446 -8.715 -20.432 1.00 84.38 93 HIS A CA 1
ATOM 770 C C . HIS A 1 93 ? 4.640 -7.757 -20.549 1.00 84.38 93 HIS A C 1
ATOM 772 O O . HIS A 1 93 ? 4.914 -7.248 -21.635 1.00 84.38 93 HIS A O 1
ATOM 778 N N . THR A 1 94 ? 5.376 -7.485 -19.466 1.00 84.56 94 THR A N 1
ATOM 779 C CA . THR A 1 94 ? 6.583 -6.650 -19.551 1.00 84.56 94 THR A CA 1
ATOM 780 C C . THR A 1 94 ? 7.760 -7.400 -20.183 1.00 84.56 94 THR A C 1
ATOM 782 O O . THR A 1 94 ? 7.860 -8.628 -20.129 1.00 84.56 94 THR A O 1
ATOM 785 N N . PHE A 1 95 ? 8.714 -6.652 -20.736 1.00 80.00 95 PHE A N 1
ATOM 786 C CA . PHE A 1 95 ? 9.937 -7.214 -21.309 1.00 80.00 95 PHE A CA 1
ATOM 787 C C . PHE A 1 95 ? 10.797 -7.924 -20.254 1.00 80.00 95 PHE A C 1
ATOM 789 O O . PHE A 1 95 ? 10.884 -7.489 -19.104 1.00 80.00 95 PHE A O 1
ATOM 796 N N . LYS A 1 96 ? 11.520 -8.979 -20.661 1.00 84.00 96 LYS A N 1
ATOM 797 C CA . LYS A 1 96 ? 12.376 -9.793 -19.769 1.00 84.00 96 LYS A CA 1
ATOM 798 C C . LYS A 1 96 ? 13.331 -8.955 -18.904 1.00 84.00 96 LYS A C 1
ATOM 800 O O . LYS A 1 96 ? 13.495 -9.253 -17.724 1.00 84.00 96 LYS A O 1
ATOM 805 N N . GLN A 1 97 ? 13.913 -7.893 -19.465 1.00 82.69 97 GLN A N 1
ATOM 806 C CA . GLN A 1 97 ? 14.842 -6.994 -18.764 1.00 82.69 97 GLN A CA 1
ATOM 807 C C . GLN A 1 97 ? 14.178 -6.230 -17.605 1.00 82.69 97 GLN A C 1
ATOM 809 O O . GLN A 1 97 ? 14.793 -6.015 -16.563 1.00 82.69 97 GLN A O 1
ATOM 814 N N . ASP A 1 98 ? 12.905 -5.866 -17.761 1.00 85.69 98 ASP A N 1
ATOM 815 C CA . ASP A 1 98 ? 12.127 -5.129 -16.764 1.00 85.69 98 ASP A CA 1
ATOM 816 C C . ASP A 1 98 ? 11.366 -6.043 -15.796 1.00 85.69 98 ASP A C 1
ATOM 818 O O . ASP A 1 98 ? 10.893 -5.585 -14.753 1.00 85.69 98 ASP A O 1
ATOM 822 N N . LYS A 1 99 ? 11.262 -7.337 -16.116 1.00 90.44 99 LYS A N 1
ATOM 823 C CA . LYS A 1 99 ? 10.428 -8.311 -15.402 1.00 90.44 99 LYS A CA 1
ATOM 824 C C . LYS A 1 99 ? 10.716 -8.356 -13.904 1.00 90.44 99 LYS A C 1
ATOM 826 O O . LYS A 1 99 ? 9.786 -8.322 -13.106 1.00 90.44 99 LYS A O 1
ATOM 831 N N . LYS A 1 100 ? 11.995 -8.321 -13.512 1.00 93.75 100 LYS A N 1
ATOM 832 C CA . LYS A 1 100 ? 12.405 -8.293 -12.096 1.00 93.75 100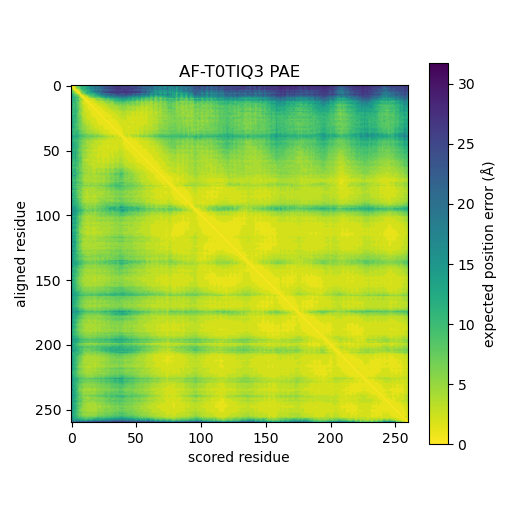 LYS A CA 1
ATOM 833 C C . LYS A 1 100 ? 11.884 -7.061 -11.359 1.00 93.75 100 LYS A C 1
ATOM 835 O O . LYS A 1 100 ? 11.450 -7.191 -10.220 1.00 93.75 100 LYS A O 1
ATOM 840 N N . ALA A 1 101 ? 11.926 -5.891 -11.995 1.00 92.88 101 ALA A N 1
ATOM 841 C CA . ALA A 1 101 ? 11.503 -4.644 -11.374 1.00 92.88 101 ALA A CA 1
ATOM 842 C C . ALA A 1 101 ? 9.980 -4.514 -11.310 1.00 92.88 101 ALA A C 1
ATOM 844 O O . ALA A 1 101 ? 9.465 -4.048 -10.300 1.00 92.88 101 ALA A O 1
ATOM 845 N N . VAL A 1 102 ? 9.269 -4.938 -12.360 1.00 92.12 102 VAL A N 1
ATOM 846 C CA . VAL A 1 102 ? 7.797 -4.939 -12.374 1.00 92.12 102 VAL A CA 1
ATOM 847 C C . VAL A 1 102 ? 7.242 -5.948 -11.372 1.00 92.12 102 VAL A C 1
ATOM 849 O O . VAL A 1 102 ? 6.267 -5.640 -10.700 1.00 92.12 102 VAL A O 1
ATOM 852 N N . LEU A 1 103 ? 7.911 -7.090 -11.187 1.00 95.94 103 LEU A N 1
ATOM 853 C CA . LEU A 1 103 ? 7.548 -8.064 -10.157 1.00 95.94 103 LEU A CA 1
ATOM 854 C C . LEU A 1 103 ? 7.539 -7.450 -8.747 1.00 95.94 103 LEU A C 1
ATOM 856 O O . LEU A 1 103 ? 6.639 -7.734 -7.972 1.00 95.94 103 LEU A O 1
ATOM 860 N N . GLN A 1 104 ? 8.484 -6.556 -8.428 1.00 97.12 104 GLN A N 1
ATOM 861 C CA . GLN A 1 104 ? 8.510 -5.906 -7.108 1.00 97.12 104 GLN A CA 1
ATOM 862 C C . GLN A 1 104 ? 7.311 -4.976 -6.884 1.00 97.12 104 GLN A C 1
ATOM 864 O O . GLN A 1 104 ? 6.840 -4.828 -5.764 1.00 97.12 104 GLN A O 1
ATOM 869 N N . GLU A 1 105 ? 6.837 -4.327 -7.949 1.00 94.38 105 GLU A N 1
ATOM 870 C CA . GLU A 1 105 ? 5.639 -3.486 -7.894 1.00 94.38 105 GLU A CA 1
ATOM 871 C C . GLU A 1 105 ? 4.370 -4.353 -7.819 1.00 94.38 105 GLU A C 1
ATOM 873 O O . GLU A 1 105 ? 3.422 -3.955 -7.156 1.00 94.38 105 GLU A O 1
ATOM 878 N N . SER A 1 106 ? 4.375 -5.546 -8.434 1.00 96.00 106 SER A N 1
ATOM 879 C CA . SER A 1 106 ? 3.293 -6.534 -8.295 1.00 96.00 106 SER A CA 1
ATOM 880 C C . SER A 1 106 ? 3.152 -7.015 -6.861 1.00 96.00 106 SER A C 1
ATOM 882 O O . SER A 1 106 ? 2.069 -6.899 -6.310 1.00 96.00 106 SER A O 1
ATOM 884 N N . TYR A 1 107 ? 4.247 -7.425 -6.217 1.00 98.19 107 TYR A N 1
ATOM 885 C CA . TYR A 1 107 ? 4.206 -7.832 -4.811 1.00 98.19 107 TYR A CA 1
ATOM 886 C C . TYR A 1 107 ? 3.710 -6.722 -3.877 1.00 98.19 107 TYR A C 1
ATOM 888 O O . TYR A 1 107 ? 2.995 -6.997 -2.919 1.00 98.19 107 TYR A O 1
ATOM 896 N N . LEU A 1 108 ? 4.055 -5.456 -4.151 1.00 97.75 108 LEU A N 1
ATOM 897 C CA . LEU A 1 108 ? 3.491 -4.339 -3.391 1.00 97.75 108 LEU A CA 1
ATOM 898 C C . LEU A 1 108 ? 1.979 -4.216 -3.624 1.00 97.75 108 LEU A C 1
ATOM 900 O O . LEU A 1 108 ? 1.246 -3.987 -2.667 1.00 97.75 108 LEU A O 1
ATOM 904 N N . ALA A 1 109 ? 1.515 -4.365 -4.864 1.00 97.06 109 ALA A N 1
ATOM 905 C CA . ALA A 1 109 ? 0.092 -4.311 -5.174 1.00 97.06 109 ALA A CA 1
ATOM 906 C C . ALA A 1 109 ? -0.686 -5.466 -4.519 1.00 97.06 109 ALA A C 1
ATOM 908 O O . ALA A 1 109 ? -1.750 -5.219 -3.958 1.00 97.06 109 ALA A O 1
ATOM 909 N N . ASP A 1 110 ? -0.124 -6.677 -4.520 1.00 98.06 110 ASP A N 1
ATOM 910 C CA . ASP A 1 110 ? -0.667 -7.852 -3.828 1.00 98.06 110 ASP A CA 1
ATOM 911 C C . ASP A 1 110 ? -0.737 -7.611 -2.312 1.00 98.06 110 ASP A C 1
ATOM 913 O O . ASP A 1 110 ? -1.773 -7.829 -1.687 1.00 98.06 110 ASP A O 1
ATOM 917 N N . ALA A 1 111 ? 0.320 -7.047 -1.720 1.00 98.50 111 ALA A N 1
ATOM 918 C CA . ALA A 1 111 ? 0.313 -6.668 -0.310 1.00 98.50 111 ALA A CA 1
ATOM 919 C C . ALA A 1 111 ? -0.790 -5.654 0.025 1.00 98.50 111 ALA A C 1
ATOM 921 O O . ALA A 1 111 ? -1.490 -5.795 1.023 1.00 98.50 111 ALA A O 1
ATOM 922 N N . GLN A 1 112 ? -0.966 -4.629 -0.812 1.00 98.12 112 GLN A N 1
ATOM 923 C CA . GLN A 1 112 ? -2.017 -3.628 -0.623 1.00 98.12 112 GLN A CA 1
ATOM 924 C C . GLN A 1 112 ? -3.410 -4.242 -0.764 1.00 98.12 112 GLN A C 1
ATOM 926 O O . GLN A 1 112 ? -4.287 -3.944 0.042 1.00 98.12 112 GLN A O 1
ATOM 931 N N . TYR A 1 113 ? -3.597 -5.107 -1.759 1.00 98.06 113 TYR A N 1
ATOM 932 C CA . TYR A 1 113 ? -4.834 -5.843 -1.990 1.00 98.06 113 TYR A CA 1
ATOM 933 C C . TYR A 1 113 ? -5.241 -6.661 -0.755 1.00 98.06 113 TYR A C 1
ATOM 935 O O . TYR A 1 113 ? -6.334 -6.466 -0.223 1.00 98.06 113 TYR A O 1
ATOM 943 N N . HIS A 1 114 ? -4.331 -7.493 -0.245 1.00 98.56 114 HIS A N 1
ATOM 944 C CA . HIS A 1 114 ? -4.577 -8.320 0.934 1.00 98.56 114 HIS A CA 1
ATOM 945 C C . HIS A 1 114 ? -4.776 -7.474 2.202 1.00 98.56 114 HIS A C 1
ATOM 947 O O . HIS A 1 114 ? -5.699 -7.728 2.974 1.00 98.56 114 HIS A O 1
ATOM 953 N N . TYR A 1 115 ? -3.985 -6.409 2.389 1.00 98.56 115 TYR A N 1
ATOM 954 C CA . TYR A 1 115 ? -4.128 -5.502 3.532 1.00 98.56 115 TYR A CA 1
ATOM 955 C C . TYR A 1 115 ? -5.533 -4.898 3.598 1.00 98.56 115 TYR A C 1
ATOM 957 O O . TYR A 1 115 ? -6.186 -4.961 4.636 1.00 98.56 115 TYR A O 1
ATOM 965 N N . PHE A 1 116 ? -6.026 -4.345 2.486 1.00 98.38 116 PHE A N 1
ATOM 966 C CA . PHE A 1 116 ? -7.345 -3.715 2.467 1.00 98.38 116 PHE A CA 1
ATOM 967 C C . PHE A 1 116 ? -8.490 -4.714 2.648 1.00 98.38 116 PHE A C 1
ATOM 969 O O . PHE A 1 116 ? -9.558 -4.312 3.100 1.00 98.38 116 PHE A O 1
ATOM 976 N N . ARG A 1 117 ? -8.272 -6.003 2.370 1.00 98.19 117 ARG A N 1
ATOM 977 C CA . ARG A 1 117 ? -9.240 -7.078 2.632 1.00 98.19 117 ARG A CA 1
ATOM 978 C C . ARG A 1 117 ? -9.214 -7.612 4.065 1.00 98.19 117 ARG A C 1
ATOM 980 O O . ARG A 1 117 ? -10.132 -8.347 4.436 1.00 98.19 117 ARG A O 1
ATOM 987 N N . GLY A 1 118 ? -8.214 -7.219 4.857 1.00 97.94 118 GLY A N 1
ATOM 988 C CA . GLY A 1 118 ? -7.990 -7.702 6.225 1.00 97.94 118 GLY A CA 1
ATOM 989 C C . GLY A 1 118 ? -7.181 -9.001 6.282 1.00 97.94 118 GLY A C 1
ATOM 990 O O . GLY A 1 118 ? -7.064 -9.621 7.332 1.00 97.94 118 GLY A O 1
ATOM 991 N N . GLU A 1 119 ? -6.609 -9.424 5.155 1.00 98.38 119 GLU A N 1
ATOM 992 C CA . GLU A 1 119 ? -5.808 -10.640 5.008 1.00 98.38 119 GLU A CA 1
ATOM 993 C C . GLU A 1 119 ? -4.338 -10.332 5.373 1.00 98.38 119 GLU A C 1
ATOM 995 O O . GLU A 1 119 ? -3.430 -10.401 4.540 1.00 98.38 119 GLU A O 1
ATOM 1000 N N . PHE A 1 120 ? -4.099 -9.911 6.622 1.00 98.31 120 PHE A N 1
ATOM 1001 C CA . PHE A 1 120 ? -2.823 -9.308 7.040 1.00 98.31 120 PHE A CA 1
ATOM 1002 C C . PHE A 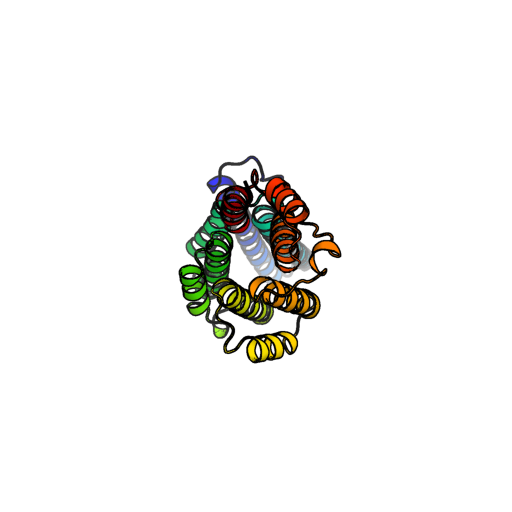1 120 ? -1.605 -10.233 6.871 1.00 98.31 120 PHE A C 1
ATOM 1004 O O . PHE A 1 120 ? -0.550 -9.775 6.429 1.00 98.31 120 PHE A O 1
ATOM 1011 N N . ASP A 1 121 ? -1.750 -11.539 7.112 1.00 98.25 121 ASP A N 1
ATOM 1012 C CA . ASP A 1 121 ? -0.660 -12.507 6.916 1.00 98.25 121 ASP A CA 1
ATOM 1013 C C . ASP A 1 121 ? -0.267 -12.658 5.440 1.00 98.25 121 ASP A C 1
ATOM 1015 O O . ASP A 1 121 ? 0.919 -12.657 5.104 1.00 98.25 121 ASP A O 1
ATOM 1019 N N . GLN A 1 122 ? -1.248 -12.712 4.533 1.00 98.44 122 GLN A N 1
ATOM 1020 C CA . GLN A 1 122 ? -1.004 -12.781 3.083 1.00 98.44 122 GLN A CA 1
ATOM 1021 C C . GLN A 1 122 ? -0.357 -11.491 2.567 1.00 98.44 122 GLN A C 1
ATOM 1023 O O . GLN A 1 122 ? 0.539 -11.505 1.714 1.00 98.44 122 GLN A O 1
ATOM 1028 N N . SER A 1 123 ? -0.771 -10.358 3.132 1.00 98.62 123 SER A N 1
ATOM 1029 C CA . SER A 1 123 ? -0.151 -9.065 2.875 1.00 98.62 123 SER A CA 1
ATOM 1030 C C . SER A 1 123 ? 1.313 -9.041 3.332 1.00 98.62 123 SER A C 1
ATOM 1032 O O . SER A 1 123 ? 2.195 -8.688 2.544 1.00 98.62 123 SER A O 1
ATOM 1034 N N . LEU A 1 124 ? 1.617 -9.494 4.553 1.00 98.38 124 LEU A N 1
ATOM 1035 C CA . LEU A 1 124 ? 2.992 -9.607 5.051 1.00 98.38 124 LEU A CA 1
ATOM 1036 C C . LEU A 1 124 ? 3.840 -10.572 4.215 1.00 98.38 124 LEU A C 1
ATOM 1038 O O . LEU A 1 124 ? 4.991 -10.251 3.905 1.00 98.38 124 LEU A O 1
ATOM 1042 N N . GLN A 1 125 ? 3.277 -11.708 3.799 1.00 98.44 125 GLN A N 1
ATOM 1043 C CA . GLN A 1 125 ? 3.943 -12.659 2.910 1.00 98.44 125 GLN A CA 1
ATOM 1044 C C . GLN A 1 125 ? 4.342 -11.981 1.592 1.00 98.44 125 GLN A C 1
ATOM 1046 O O . GLN A 1 125 ? 5.505 -12.040 1.197 1.00 98.44 125 GLN A O 1
ATOM 1051 N N . SER A 1 126 ? 3.420 -11.240 0.975 1.00 98.19 126 SER A N 1
ATOM 1052 C CA . SER A 1 126 ? 3.678 -10.481 -0.255 1.00 98.19 126 SER A CA 1
ATOM 1053 C C . SER A 1 126 ? 4.759 -9.408 -0.060 1.00 98.19 126 SER A C 1
ATOM 1055 O O . SER A 1 126 ? 5.639 -9.238 -0.904 1.00 98.19 126 SER A O 1
ATOM 1057 N N . LEU A 1 127 ? 4.767 -8.716 1.085 1.00 98.19 127 LEU A N 1
ATOM 1058 C CA . LEU A 1 127 ? 5.815 -7.743 1.427 1.00 98.19 127 LEU A CA 1
ATOM 1059 C C . LEU A 1 127 ? 7.192 -8.392 1.619 1.00 98.19 127 LEU A C 1
ATOM 1061 O O . LEU A 1 127 ? 8.207 -7.745 1.349 1.00 98.19 127 LEU A O 1
ATOM 1065 N N . ASN A 1 128 ? 7.252 -9.640 2.088 1.00 97.69 128 ASN A N 1
ATOM 1066 C CA . ASN A 1 128 ? 8.503 -10.373 2.299 1.00 97.69 128 ASN A CA 1
ATOM 1067 C C . ASN A 1 128 ? 9.161 -10.826 0.992 1.00 97.69 128 ASN A C 1
ATOM 1069 O O . ASN A 1 128 ? 10.389 -10.898 0.930 1.00 97.69 128 ASN A O 1
ATOM 1073 N N . GLU A 1 129 ? 8.378 -11.014 -0.069 1.00 97.81 129 GLU A N 1
ATOM 1074 C CA . GLU A 1 129 ? 8.889 -11.307 -1.414 1.00 97.81 129 GLU A CA 1
ATOM 1075 C C . GLU A 1 129 ? 9.579 -10.098 -2.077 1.00 97.81 129 GLU A C 1
ATOM 1077 O O . GLU A 1 129 ? 10.360 -10.236 -3.030 1.00 97.81 129 GLU A O 1
ATOM 1082 N N . ILE A 1 130 ? 9.335 -8.882 -1.571 1.00 97.62 130 ILE A N 1
ATOM 1083 C CA . ILE A 1 130 ? 9.904 -7.664 -2.143 1.00 97.62 130 ILE A CA 1
ATOM 1084 C C . ILE A 1 130 ? 11.408 -7.584 -1.862 1.00 97.62 130 ILE A C 1
ATOM 1086 O O . ILE A 1 130 ? 11.880 -7.349 -0.749 1.00 97.62 130 ILE A O 1
ATOM 1090 N N . ASN A 1 131 ? 12.187 -7.616 -2.938 1.00 96.75 131 ASN A N 1
ATOM 1091 C CA . ASN A 1 131 ? 13.609 -7.328 -2.938 1.00 96.75 131 ASN A CA 1
ATOM 1092 C C . ASN A 1 131 ? 13.890 -5.950 -3.557 1.00 96.75 131 ASN A C 1
ATOM 1094 O O . ASN A 1 131 ? 13.965 -5.781 -4.779 1.00 96.75 131 ASN A O 1
ATOM 1098 N N . ILE A 1 132 ? 14.163 -4.964 -2.698 1.00 95.31 132 ILE A N 1
ATOM 1099 C CA . ILE A 1 132 ? 14.452 -3.577 -3.097 1.00 95.31 132 ILE A CA 1
ATOM 1100 C C . ILE A 1 132 ? 15.640 -3.477 -4.070 1.00 95.31 132 ILE A C 1
ATOM 1102 O O . ILE A 1 132 ? 15.642 -2.620 -4.956 1.00 95.31 132 ILE A O 1
ATOM 1106 N N . LYS A 1 133 ? 16.639 -4.368 -3.985 1.00 95.19 133 LYS A N 1
ATOM 1107 C CA . LYS A 1 133 ? 17.785 -4.357 -4.913 1.00 95.19 133 LYS A CA 1
ATOM 1108 C C . LYS A 1 133 ? 17.357 -4.698 -6.346 1.00 95.19 133 LYS A C 1
ATOM 1110 O O . LYS A 1 133 ? 17.952 -4.174 -7.287 1.00 95.19 133 LYS A O 1
ATOM 1115 N N . LYS A 1 134 ? 16.306 -5.507 -6.522 1.00 94.88 134 LYS A N 1
ATOM 1116 C CA . LYS A 1 134 ? 15.745 -5.881 -7.834 1.00 94.88 134 LYS A CA 1
ATOM 1117 C C . LYS A 1 134 ? 14.818 -4.811 -8.430 1.00 94.88 134 LYS A C 1
ATOM 1119 O O . LYS A 1 134 ? 14.480 -4.896 -9.608 1.00 94.88 134 LYS A O 1
ATOM 1124 N N . ALA A 1 135 ? 14.429 -3.794 -7.659 1.00 93.50 135 ALA A N 1
ATOM 1125 C CA . ALA A 1 135 ? 13.602 -2.695 -8.148 1.00 93.50 135 ALA A CA 1
ATOM 1126 C C . ALA A 1 135 ? 14.407 -1.668 -8.964 1.00 93.50 135 ALA A C 1
ATOM 1128 O O . ALA A 1 135 ? 15.608 -1.462 -8.745 1.00 93.50 135 ALA A O 1
ATOM 1129 N N . ARG A 1 136 ? 13.718 -0.960 -9.873 1.00 90.12 136 ARG A N 1
ATOM 1130 C CA . ARG A 1 136 ? 14.285 0.169 -10.634 1.00 90.12 136 ARG A CA 1
ATOM 1131 C C . ARG A 1 136 ? 14.859 1.205 -9.674 1.00 90.12 136 ARG A C 1
ATOM 1133 O O . ARG A 1 136 ? 14.168 1.633 -8.754 1.00 90.12 136 ARG A O 1
ATOM 1140 N N . TRP A 1 137 ? 16.078 1.676 -9.933 1.00 89.25 137 TRP A N 1
ATOM 1141 C CA . TRP A 1 137 ? 16.789 2.606 -9.045 1.00 89.25 137 TRP A CA 1
ATOM 1142 C C . TRP A 1 137 ? 15.953 3.839 -8.655 1.00 89.25 137 TRP A C 1
ATOM 1144 O O . TRP A 1 137 ? 15.839 4.146 -7.472 1.00 89.25 137 TRP A O 1
ATOM 1154 N N . LYS A 1 138 ? 15.257 4.461 -9.623 1.00 88.12 138 LYS A N 1
ATOM 1155 C CA . LYS A 1 138 ? 14.358 5.613 -9.398 1.00 88.12 138 LYS A CA 1
ATOM 1156 C C . LYS A 1 138 ? 13.160 5.295 -8.489 1.00 88.12 138 LYS A C 1
ATOM 1158 O O . LYS A 1 138 ? 12.581 6.202 -7.902 1.00 88.12 138 LYS A O 1
ATOM 1163 N N . ARG A 1 139 ? 12.764 4.022 -8.394 1.00 88.75 139 ARG A N 1
ATOM 1164 C CA . ARG A 1 139 ? 11.606 3.539 -7.623 1.00 88.75 139 ARG A CA 1
ATOM 1165 C C . ARG A 1 139 ? 11.986 2.945 -6.272 1.00 88.75 139 ARG A C 1
ATOM 1167 O O . ARG A 1 139 ? 11.136 2.931 -5.393 1.00 88.75 139 ARG A O 1
ATOM 1174 N N . ARG A 1 140 ? 13.246 2.535 -6.066 1.00 93.00 140 ARG A N 1
ATOM 1175 C CA . ARG A 1 140 ? 13.719 1.892 -4.822 1.00 93.00 140 ARG A CA 1
ATOM 1176 C C . ARG A 1 140 ? 13.290 2.634 -3.564 1.00 93.00 140 ARG A C 1
ATOM 1178 O O . ARG A 1 140 ? 12.791 2.015 -2.639 1.00 93.00 140 ARG A O 1
ATOM 1185 N N . LYS A 1 141 ? 13.445 3.958 -3.556 1.00 92.88 141 LYS A N 1
ATOM 1186 C CA . LYS A 1 141 ? 13.077 4.804 -2.417 1.00 92.88 141 LYS A CA 1
ATOM 1187 C C . LYS A 1 141 ? 11.576 4.761 -2.115 1.00 92.88 141 LYS A C 1
ATOM 1189 O O . LYS A 1 141 ? 11.204 4.613 -0.963 1.00 92.88 141 LYS A O 1
ATOM 1194 N N . VAL A 1 142 ? 10.738 4.881 -3.146 1.00 92.00 142 VAL A N 1
ATOM 1195 C CA . VAL A 1 142 ? 9.268 4.862 -3.020 1.00 92.00 142 VAL A CA 1
ATOM 1196 C C . VAL A 1 142 ? 8.768 3.476 -2.620 1.00 92.00 142 VAL A C 1
ATOM 1198 O O . VAL A 1 142 ? 7.854 3.354 -1.807 1.00 92.00 142 VAL A O 1
ATOM 1201 N N . LEU A 1 143 ? 9.377 2.433 -3.179 1.00 94.44 143 LEU A N 1
ATOM 1202 C CA . LEU A 1 143 ? 9.058 1.053 -2.849 1.00 94.44 143 LEU A CA 1
ATOM 1203 C C . LEU A 1 143 ? 9.455 0.728 -1.407 1.00 94.44 143 LEU A C 1
ATOM 1205 O O . LEU A 1 143 ? 8.644 0.177 -0.679 1.00 94.44 143 LEU A O 1
ATOM 1209 N N . LEU A 1 144 ? 10.653 1.133 -0.972 1.00 95.88 144 LEU A N 1
ATOM 1210 C CA . LEU A 1 144 ? 11.121 0.938 0.401 1.00 95.88 144 LEU A CA 1
ATOM 1211 C C . LEU A 1 144 ? 10.209 1.640 1.411 1.00 95.88 144 LEU A C 1
ATOM 1213 O O . LEU A 1 144 ? 9.781 1.018 2.377 1.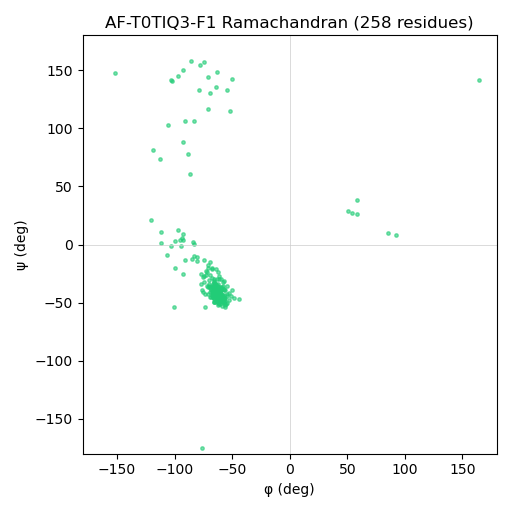00 95.88 144 LEU A O 1
ATOM 1217 N N . THR A 1 145 ? 9.855 2.907 1.171 1.00 96.06 145 THR A N 1
ATOM 1218 C CA . THR A 1 145 ? 8.939 3.622 2.071 1.00 96.06 145 THR A CA 1
ATOM 1219 C C . THR A 1 145 ? 7.534 3.026 2.070 1.00 96.06 145 THR A C 1
ATOM 1221 O O . THR A 1 145 ? 6.868 3.065 3.098 1.00 96.06 145 THR A O 1
ATOM 1224 N N . SER A 1 146 ? 7.059 2.471 0.954 1.00 95.88 146 SER A N 1
ATOM 1225 C CA . SER A 1 146 ? 5.748 1.806 0.908 1.00 95.88 146 SER A CA 1
ATOM 1226 C C . SER A 1 146 ? 5.778 0.455 1.621 1.00 95.88 146 SER A C 1
ATOM 1228 O O . SER A 1 146 ? 4.891 0.183 2.421 1.00 95.88 146 SER A O 1
ATOM 1230 N N . LEU A 1 147 ? 6.831 -0.335 1.411 1.00 97.25 147 LEU A N 1
ATOM 1231 C CA . LEU A 1 147 ? 7.063 -1.602 2.099 1.00 97.25 147 LEU A CA 1
ATOM 1232 C C . LEU A 1 147 ? 7.080 -1.408 3.616 1.00 97.25 147 LEU A C 1
ATOM 1234 O O . LEU A 1 147 ? 6.336 -2.080 4.323 1.00 97.25 147 LEU A O 1
ATOM 1238 N N . SER A 1 148 ? 7.882 -0.468 4.122 1.00 97.62 148 SER A N 1
ATOM 1239 C CA . SER A 1 148 ? 7.956 -0.210 5.564 1.00 97.62 148 SER A CA 1
ATOM 1240 C C . SER A 1 148 ? 6.636 0.307 6.126 1.00 97.62 148 SER A C 1
ATOM 1242 O O . SER A 1 148 ? 6.232 -0.120 7.199 1.00 97.62 148 SER A O 1
ATOM 1244 N N . TYR A 1 149 ? 5.936 1.172 5.387 1.00 98.25 149 TYR A N 1
ATOM 1245 C CA . TYR A 1 149 ? 4.628 1.681 5.798 1.00 98.25 149 TYR A CA 1
ATOM 1246 C C . TYR A 1 149 ? 3.602 0.554 5.970 1.00 98.25 149 TYR A C 1
ATOM 1248 O O . TYR A 1 149 ? 2.988 0.444 7.027 1.00 98.25 149 TYR A O 1
ATOM 1256 N N . TYR A 1 150 ? 3.452 -0.311 4.962 1.00 98.25 150 TYR A N 1
ATOM 1257 C CA . TYR A 1 150 ? 2.487 -1.405 5.033 1.00 98.25 150 TYR A CA 1
ATOM 1258 C C . TYR A 1 150 ? 2.897 -2.481 6.038 1.00 98.25 150 TYR A C 1
ATOM 1260 O O . TYR A 1 150 ? 2.022 -3.003 6.716 1.00 98.25 150 TYR A O 1
ATOM 1268 N N . ARG A 1 151 ? 4.191 -2.772 6.232 1.00 98.25 151 ARG A N 1
ATOM 1269 C CA . ARG A 1 151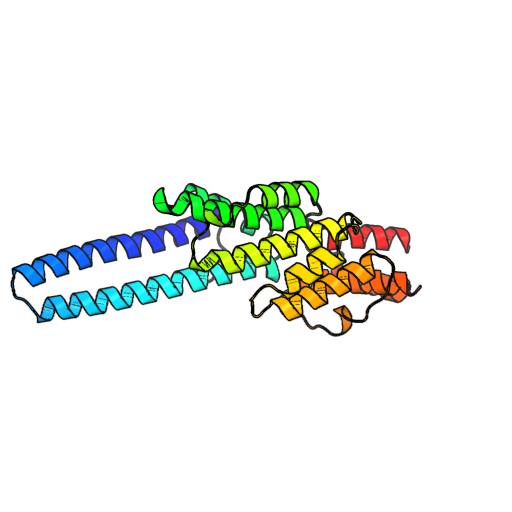 ? 4.621 -3.696 7.300 1.00 98.25 151 ARG A CA 1
ATOM 1270 C C . ARG A 1 151 ? 4.157 -3.233 8.680 1.00 98.25 151 ARG A C 1
ATOM 1272 O O . ARG A 1 151 ? 3.586 -4.030 9.414 1.00 98.25 151 ARG A O 1
ATOM 1279 N N . ILE A 1 152 ? 4.352 -1.949 8.992 1.00 98.44 152 ILE A N 1
ATOM 1280 C CA . ILE A 1 152 ? 3.906 -1.375 10.268 1.00 98.44 152 ILE A CA 1
ATOM 1281 C C . ILE A 1 152 ? 2.375 -1.438 10.369 1.00 98.44 152 ILE A C 1
ATOM 1283 O O . ILE A 1 152 ? 1.858 -1.874 11.390 1.00 98.44 152 ILE A O 1
ATOM 1287 N N . LEU A 1 153 ? 1.643 -1.076 9.307 1.00 98.31 153 LEU A N 1
ATOM 1288 C CA . LEU A 1 153 ? 0.176 -1.154 9.305 1.00 98.31 153 LEU A CA 1
ATOM 1289 C C . LEU A 1 153 ? -0.360 -2.564 9.573 1.00 98.31 153 LEU A C 1
ATOM 1291 O O . LEU A 1 153 ? -1.314 -2.701 10.335 1.00 98.31 153 LEU A O 1
ATOM 1295 N N . ASN A 1 154 ? 0.220 -3.590 8.944 1.00 98.44 154 ASN A N 1
ATOM 1296 C CA . ASN A 1 154 ? -0.207 -4.975 9.155 1.00 98.44 154 ASN A CA 1
ATOM 1297 C C . ASN A 1 154 ? -0.007 -5.381 10.618 1.00 98.44 154 ASN A C 1
ATOM 1299 O O . ASN A 1 154 ? -0.962 -5.822 11.246 1.00 98.44 154 ASN A O 1
ATOM 1303 N N . LYS A 1 155 ? 1.183 -5.129 11.181 1.00 98.12 155 LYS A N 1
ATOM 1304 C CA . LYS A 1 155 ? 1.475 -5.420 12.591 1.00 98.12 155 LYS A CA 1
ATOM 1305 C C . LYS A 1 155 ? 0.520 -4.718 13.555 1.00 98.12 155 LYS A C 1
ATOM 1307 O O 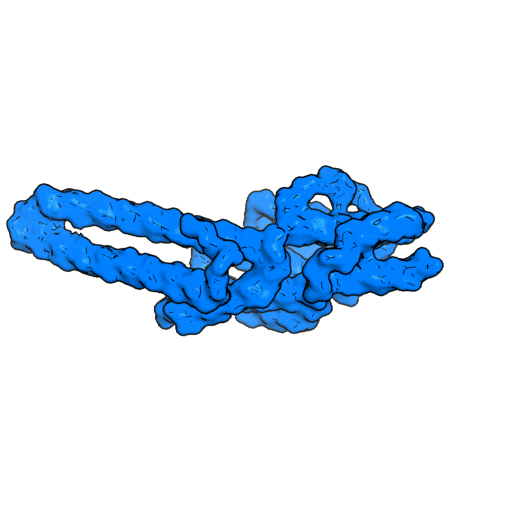. LYS A 1 155 ? -0.044 -5.372 14.426 1.00 98.12 155 LYS A O 1
ATOM 1312 N N . ILE A 1 156 ? 0.262 -3.419 13.343 1.00 98.00 156 ILE A N 1
ATOM 1313 C CA . ILE A 1 156 ? -0.696 -2.674 14.172 1.00 98.00 156 ILE A CA 1
ATOM 1314 C C . ILE A 1 156 ? -2.071 -3.352 14.149 1.00 98.00 156 ILE A C 1
ATOM 1316 O O . ILE A 1 156 ? -2.652 -3.586 15.202 1.00 98.00 156 ILE A O 1
ATOM 1320 N N . ASN A 1 157 ? -2.587 -3.691 12.963 1.00 95.50 157 ASN A N 1
ATOM 1321 C CA . ASN A 1 157 ? -3.919 -4.290 12.834 1.00 95.50 157 ASN A CA 1
ATOM 1322 C C . ASN A 1 157 ? -3.983 -5.744 13.344 1.00 95.50 157 ASN A C 1
ATOM 1324 O O . ASN A 1 157 ? -5.056 -6.210 13.709 1.00 95.50 157 ASN A O 1
ATOM 1328 N N . GLN A 1 158 ? -2.844 -6.435 13.442 1.00 96.56 158 GLN A N 1
ATOM 1329 C CA . GLN A 1 158 ? -2.714 -7.727 14.128 1.00 96.56 158 GLN A CA 1
ATOM 1330 C C . GLN A 1 158 ? -2.514 -7.596 15.647 1.00 96.56 158 GLN A C 1
ATOM 1332 O O . GLN A 1 158 ? -2.386 -8.608 16.331 1.00 96.56 158 GLN A O 1
ATOM 1337 N N . LYS A 1 159 ? -2.492 -6.368 16.184 1.00 96.44 159 LYS A N 1
ATOM 1338 C CA . LYS A 1 159 ? -2.184 -6.062 17.590 1.00 96.44 159 LYS A CA 1
ATOM 1339 C C . LYS A 1 159 ? -0.791 -6.546 18.034 1.00 96.44 159 LYS A C 1
ATOM 1341 O O . LYS A 1 159 ? -0.564 -6.770 19.220 1.00 96.44 159 LYS A O 1
ATOM 1346 N N . ASP A 1 160 ? 0.152 -6.671 17.094 1.00 96.75 160 ASP A N 1
ATOM 1347 C CA . ASP A 1 160 ? 1.575 -6.888 17.381 1.00 96.75 160 ASP A CA 1
ATOM 1348 C C . ASP A 1 160 ? 2.287 -5.533 17.481 1.00 96.75 160 ASP A C 1
ATOM 1350 O O . ASP A 1 160 ? 2.514 -4.848 16.479 1.00 96.75 160 ASP A O 1
ATOM 1354 N N . PHE A 1 161 ? 2.622 -5.133 18.708 1.00 96.31 161 PHE A N 1
ATOM 1355 C CA . PHE A 1 161 ? 3.228 -3.831 19.004 1.00 96.31 161 PHE A CA 1
ATOM 1356 C C . PHE A 1 161 ? 4.680 -3.914 19.481 1.00 96.31 161 PHE A C 1
ATOM 1358 O O . PHE A 1 161 ? 5.265 -2.874 19.785 1.00 96.31 161 PHE A O 1
ATOM 1365 N N . ALA A 1 162 ? 5.262 -5.117 19.556 1.00 95.50 162 ALA A N 1
ATOM 1366 C CA . ALA A 1 162 ? 6.538 -5.360 20.234 1.00 95.50 162 ALA A CA 1
ATOM 1367 C C . ALA A 1 162 ? 7.679 -4.451 19.737 1.00 95.50 162 ALA A C 1
ATOM 1369 O O . ALA A 1 162 ? 8.519 -4.011 20.515 1.00 95.50 162 ALA A O 1
ATOM 1370 N N . ASP A 1 163 ? 7.679 -4.144 18.443 1.00 95.31 163 ASP A N 1
ATOM 1371 C CA . ASP A 1 163 ? 8.691 -3.372 17.725 1.00 95.31 163 ASP A CA 1
ATOM 1372 C C . ASP A 1 163 ? 8.112 -2.107 17.057 1.00 95.31 163 ASP A C 1
ATOM 1374 O O . ASP A 1 163 ? 8.708 -1.563 16.119 1.00 95.31 163 ASP A O 1
ATOM 1378 N N . PHE A 1 164 ? 6.951 -1.616 17.518 1.00 97.38 164 PHE A N 1
ATOM 1379 C CA . PHE A 1 164 ? 6.276 -0.466 16.905 1.00 97.38 164 PHE A CA 1
ATOM 1380 C C . PHE A 1 164 ? 7.114 0.818 16.975 1.00 97.38 164 PHE A C 1
ATOM 1382 O O . PHE A 1 164 ? 7.337 1.453 15.941 1.00 97.38 164 PHE A O 1
ATOM 1389 N N . GLU A 1 165 ? 7.600 1.191 18.162 1.00 97.06 165 GLU A N 1
ATOM 1390 C CA . GLU A 1 165 ? 8.359 2.435 18.362 1.00 97.06 165 GLU A CA 1
ATOM 1391 C C . GLU A 1 165 ? 9.653 2.449 17.536 1.00 97.06 165 GLU A C 1
ATOM 1393 O O . GLU A 1 165 ? 9.936 3.421 16.827 1.00 97.06 165 GLU A O 1
ATOM 1398 N N . ASP A 1 166 ? 10.388 1.334 17.527 1.00 97.94 166 ASP A N 1
ATOM 1399 C CA . ASP A 1 166 ? 11.597 1.171 16.717 1.00 97.94 166 ASP A CA 1
ATOM 1400 C C . ASP A 1 166 ? 11.283 1.252 15.219 1.00 97.94 166 ASP A C 1
ATOM 1402 O O . ASP A 1 166 ? 11.943 1.980 14.464 1.00 97.94 166 ASP A O 1
ATOM 1406 N N . SER A 1 167 ? 10.230 0.562 14.774 1.00 97.44 167 SER A N 1
ATOM 1407 C CA . SER A 1 167 ? 9.795 0.582 13.376 1.00 97.44 167 SER A CA 1
ATOM 1408 C C . SER A 1 167 ? 9.361 1.980 12.932 1.00 97.44 167 SER A C 1
ATOM 1410 O O . SER A 1 167 ? 9.714 2.426 11.834 1.00 97.44 167 SER A O 1
ATOM 1412 N N . LEU A 1 168 ? 8.642 2.713 13.786 1.00 98.25 168 LEU A N 1
ATOM 1413 C CA . LEU A 1 168 ? 8.214 4.085 13.531 1.00 98.25 168 LEU A CA 1
ATOM 1414 C C . LEU A 1 168 ? 9.406 5.051 13.506 1.00 98.25 168 LEU A C 1
ATOM 1416 O O . LEU A 1 168 ? 9.478 5.918 12.628 1.00 98.25 168 LEU A O 1
ATOM 1420 N N . ALA A 1 169 ? 10.369 4.897 14.417 1.00 97.94 169 ALA A N 1
ATOM 1421 C CA . ALA A 1 169 ? 11.594 5.692 14.439 1.00 97.94 169 ALA A CA 1
ATOM 1422 C C . ALA A 1 169 ? 12.426 5.480 13.164 1.00 97.94 169 ALA A C 1
ATOM 1424 O O . ALA A 1 169 ? 12.898 6.447 12.555 1.00 97.94 169 ALA A O 1
ATOM 1425 N N . LEU A 1 170 ? 12.560 4.231 12.707 1.00 97.69 170 LEU A N 1
ATOM 1426 C CA . LEU A 1 170 ? 13.203 3.905 11.432 1.00 97.69 170 LEU A CA 1
ATOM 1427 C C . LEU A 1 170 ? 12.441 4.500 10.245 1.00 97.69 170 LEU A C 1
ATOM 1429 O O . LEU A 1 170 ? 13.059 5.066 9.340 1.00 97.69 170 LEU A O 1
ATOM 1433 N N . TYR A 1 171 ? 11.108 4.432 10.262 1.00 97.75 171 TYR A N 1
ATOM 1434 C CA . TYR A 1 171 ? 10.266 5.021 9.224 1.00 97.75 171 TYR A CA 1
ATOM 1435 C C . TYR A 1 171 ? 10.449 6.541 9.121 1.00 97.75 171 TYR A C 1
ATOM 1437 O O . TYR A 1 171 ? 10.645 7.068 8.025 1.00 97.75 171 TYR A O 1
ATOM 1445 N N . ARG A 1 172 ? 10.461 7.253 10.256 1.00 97.81 172 ARG A N 1
ATOM 1446 C CA . ARG A 1 172 ? 10.656 8.714 10.325 1.00 97.81 172 ARG A CA 1
ATOM 1447 C C . ARG A 1 172 ? 12.013 9.170 9.784 1.00 97.81 172 ARG A C 1
ATOM 1449 O O . ARG A 1 172 ? 12.110 10.261 9.231 1.00 97.81 172 ARG A O 1
ATOM 1456 N N . LYS A 1 173 ? 13.050 8.331 9.889 1.00 97.12 173 LYS A N 1
ATOM 1457 C CA . LYS A 1 173 ? 14.383 8.596 9.314 1.00 97.12 173 LYS A CA 1
ATOM 1458 C C . LYS A 1 173 ? 14.424 8.431 7.789 1.00 97.12 173 LYS A C 1
ATOM 1460 O O . LYS A 1 173 ? 15.396 8.840 7.148 1.00 97.12 173 LYS A O 1
ATOM 1465 N N . MET A 1 174 ? 13.399 7.835 7.174 1.00 95.50 174 MET A N 1
ATOM 1466 C CA . MET A 1 174 ? 13.355 7.664 5.724 1.00 95.50 174 MET A CA 1
ATOM 1467 C C . MET A 1 174 ? 13.128 8.994 5.006 1.00 95.50 174 MET A C 1
ATOM 1469 O O . MET A 1 174 ? 12.354 9.851 5.419 1.00 95.50 174 MET A O 1
ATOM 1473 N N . LYS A 1 175 ? 13.758 9.154 3.841 1.00 89.38 175 LYS A N 1
ATOM 1474 C CA . LYS A 1 175 ? 13.531 10.330 2.997 1.00 89.38 175 LYS A CA 1
ATOM 1475 C C . LYS A 1 175 ? 12.213 10.170 2.226 1.00 89.38 175 LYS A C 1
ATOM 1477 O O . LYS A 1 175 ? 12.032 9.182 1.517 1.00 89.38 175 LYS A O 1
ATOM 1482 N N . GLY A 1 176 ? 11.360 11.190 2.208 1.00 89.88 176 GLY A N 1
ATOM 1483 C CA . GLY A 1 176 ? 10.185 11.233 1.330 1.00 89.88 176 GLY A CA 1
ATOM 1484 C C . GLY A 1 176 ? 9.176 12.293 1.753 1.00 89.88 176 GLY A C 1
ATOM 1485 O O . GLY A 1 176 ? 8.938 12.467 2.939 1.00 89.88 176 GLY A O 1
ATOM 1486 N N . LYS A 1 177 ? 8.556 12.977 0.785 1.00 91.19 177 LYS A N 1
ATOM 1487 C CA . LYS A 1 177 ? 7.621 14.078 1.072 1.00 91.19 177 LYS A CA 1
ATOM 1488 C C . LYS A 1 177 ? 6.402 13.668 1.913 1.00 91.19 177 LYS A C 1
ATOM 1490 O O . LYS A 1 177 ? 5.916 14.472 2.687 1.00 91.19 177 LYS A O 1
ATOM 1495 N N . ASN A 1 178 ? 5.961 12.413 1.802 1.00 91.44 178 ASN A N 1
ATOM 1496 C CA . ASN A 1 178 ? 4.802 11.898 2.536 1.00 91.44 178 ASN A CA 1
ATOM 1497 C C . ASN A 1 178 ? 5.194 11.192 3.850 1.00 91.44 178 ASN A C 1
ATOM 1499 O O . ASN A 1 178 ? 4.318 10.671 4.530 1.00 91.44 178 ASN A O 1
ATOM 1503 N N . VAL A 1 179 ? 6.490 11.095 4.186 1.00 96.38 179 VAL A N 1
ATOM 1504 C CA . VAL A 1 179 ? 6.947 10.389 5.399 1.00 96.38 179 VAL A CA 1
ATOM 1505 C C . VAL A 1 179 ? 6.419 11.058 6.674 1.00 96.38 179 VAL A C 1
ATOM 1507 O O . VAL A 1 179 ? 5.891 10.324 7.506 1.00 96.38 179 VAL A O 1
ATOM 1510 N N . PRO A 1 180 ? 6.466 12.401 6.831 1.00 96.44 180 PRO A N 1
ATOM 1511 C CA . PRO A 1 180 ? 5.924 13.052 8.025 1.00 96.44 180 PRO A CA 1
ATOM 1512 C C . PRO A 1 180 ? 4.434 12.753 8.229 1.00 96.44 180 PRO A C 1
ATOM 1514 O O . PRO A 1 180 ? 4.059 12.205 9.264 1.00 96.44 180 PRO A O 1
ATOM 1517 N N . GLU A 1 181 ? 3.614 12.996 7.204 1.00 95.38 181 GLU A N 1
ATOM 1518 C CA . GLU A 1 181 ? 2.166 12.743 7.220 1.00 95.38 181 GLU A CA 1
ATOM 1519 C C . GLU A 1 181 ? 1.844 11.272 7.528 1.00 95.38 181 GLU A C 1
ATOM 1521 O O . GLU A 1 181 ? 1.075 10.976 8.440 1.00 95.38 181 GLU A O 1
ATOM 1526 N N . ARG A 1 182 ? 2.493 10.329 6.830 1.00 96.56 182 ARG A N 1
ATOM 1527 C CA . ARG A 1 182 ? 2.287 8.892 7.061 1.00 96.56 182 ARG A CA 1
ATOM 1528 C C . ARG A 1 182 ? 2.744 8.446 8.442 1.00 96.56 182 ARG A C 1
ATOM 1530 O O . ARG A 1 182 ? 2.118 7.562 9.008 1.00 96.56 182 ARG A O 1
ATOM 1537 N N . SER A 1 183 ? 3.808 9.032 8.987 1.00 97.75 183 SER A N 1
ATOM 1538 C CA . SER A 1 183 ? 4.274 8.700 10.336 1.00 97.75 183 SER A CA 1
ATOM 1539 C C . SER A 1 183 ? 3.305 9.181 11.419 1.00 97.75 183 SER A C 1
ATOM 1541 O O . SER A 1 183 ? 3.092 8.463 12.391 1.00 97.75 183 SER A O 1
ATOM 1543 N N . ALA A 1 184 ? 2.678 10.349 11.232 1.00 97.31 184 ALA A N 1
ATOM 1544 C CA . ALA A 1 184 ? 1.624 10.836 12.119 1.00 97.31 184 ALA A CA 1
ATOM 1545 C C . ALA A 1 184 ? 0.395 9.922 12.054 1.00 97.31 184 ALA A C 1
ATOM 1547 O O . ALA A 1 184 ? -0.116 9.509 13.090 1.00 97.31 184 ALA A O 1
ATOM 1548 N N . LYS A 1 185 ? 0.005 9.514 10.841 1.00 97.88 185 LYS A N 1
ATOM 1549 C CA . LYS A 1 185 ? -1.073 8.546 10.634 1.00 97.88 185 LYS A CA 1
ATOM 1550 C C . LYS A 1 185 ? -0.787 7.192 11.288 1.00 97.88 185 LYS A C 1
ATOM 1552 O O . LYS A 1 185 ? -1.650 6.677 11.979 1.00 97.88 185 LYS A O 1
ATOM 1557 N N . LEU A 1 186 ? 0.413 6.626 11.114 1.00 98.44 186 LEU A N 1
ATOM 1558 C CA . LEU A 1 186 ? 0.801 5.364 11.767 1.00 98.44 186 LEU A CA 1
ATOM 1559 C C . LEU A 1 186 ? 0.677 5.453 13.292 1.00 98.44 186 LEU A C 1
ATOM 1561 O O . LEU A 1 186 ? 0.155 4.532 13.908 1.00 98.44 186 LEU A O 1
ATOM 1565 N N . LEU A 1 187 ? 1.125 6.565 13.886 1.00 98.31 187 LEU A N 1
ATOM 1566 C CA . LEU A 1 187 ? 0.994 6.801 15.323 1.00 98.31 187 LEU A CA 1
ATOM 1567 C C . LEU A 1 187 ? -0.474 6.906 15.757 1.00 98.31 187 LEU A C 1
ATOM 1569 O O . LEU A 1 187 ? -0.841 6.325 16.770 1.00 98.31 187 LEU A O 1
ATOM 1573 N N . ALA A 1 188 ? -1.309 7.614 14.995 1.00 98.31 188 ALA A N 1
ATOM 1574 C CA . ALA A 1 188 ? -2.736 7.736 15.283 1.00 98.31 188 ALA A CA 1
ATOM 1575 C C . ALA A 1 188 ? -3.459 6.382 15.209 1.00 98.31 188 ALA A C 1
ATOM 1577 O O . ALA A 1 188 ? -4.190 6.036 16.130 1.00 98.31 188 ALA A O 1
ATOM 1578 N N . ILE A 1 189 ? -3.195 5.586 14.164 1.00 98.38 189 ILE A N 1
ATOM 1579 C CA . ILE A 1 189 ? -3.743 4.227 14.032 1.00 98.38 189 ILE A CA 1
ATOM 1580 C C . ILE A 1 189 ? -3.303 3.364 15.220 1.00 98.38 189 ILE A C 1
ATOM 1582 O O . ILE A 1 189 ? -4.130 2.705 15.838 1.00 98.38 189 ILE A O 1
ATOM 1586 N N . TYR A 1 190 ? -2.015 3.387 15.570 1.00 98.38 190 TYR A N 1
ATOM 1587 C CA . TYR A 1 190 ? -1.491 2.645 16.718 1.00 98.38 190 TYR A CA 1
ATOM 1588 C C . TYR A 1 190 ? -2.186 3.020 18.032 1.00 98.38 190 TYR A C 1
ATOM 1590 O O . TYR A 1 190 ? -2.609 2.131 18.767 1.00 98.38 190 TYR A O 1
ATOM 1598 N N . ARG A 1 191 ? -2.350 4.318 18.316 1.00 98.06 191 ARG A N 1
ATOM 1599 C CA . ARG A 1 191 ? -3.080 4.795 19.502 1.00 98.06 191 ARG A CA 1
ATOM 1600 C C . ARG A 1 191 ? -4.495 4.227 19.546 1.00 98.06 191 ARG A C 1
ATOM 1602 O O . ARG A 1 191 ? -4.855 3.596 20.530 1.00 98.06 191 ARG A O 1
ATOM 1609 N N . VAL A 1 192 ? -5.243 4.356 18.453 1.00 97.88 192 VAL A N 1
ATOM 1610 C CA . VAL A 1 192 ? -6.623 3.856 18.366 1.00 97.88 192 VAL A CA 1
ATOM 1611 C C . VAL A 1 192 ? -6.701 2.347 18.571 1.00 97.88 192 VAL A C 1
ATOM 1613 O O . VAL A 1 192 ? -7.474 1.871 19.397 1.00 97.88 192 VAL A O 1
ATOM 1616 N N . VAL A 1 193 ? -5.865 1.576 17.879 1.00 97.50 193 VAL A N 1
ATOM 1617 C CA . VAL A 1 193 ? -5.905 0.107 17.957 1.00 97.50 193 VAL A CA 1
ATOM 1618 C C . VAL A 1 193 ? -5.387 -0.420 19.306 1.00 97.50 193 VAL A C 1
ATOM 1620 O O . VAL A 1 193 ? -5.784 -1.504 19.729 1.00 97.50 193 VAL A O 1
ATOM 1623 N N . SER A 1 194 ? -4.551 0.348 20.013 1.00 96.94 194 SER A N 1
ATOM 1624 C CA . SER A 1 194 ? -4.101 0.040 21.382 1.00 96.94 194 SER A CA 1
ATOM 1625 C C . SER A 1 194 ? -5.078 0.484 22.485 1.00 96.94 194 SER A C 1
ATOM 1627 O O . SER A 1 194 ? -4.782 0.286 23.661 1.00 96.94 194 SER A O 1
ATOM 1629 N N . GLY A 1 195 ? -6.241 1.045 22.131 1.00 95.88 195 GLY A N 1
ATOM 1630 C CA . GLY A 1 195 ? -7.278 1.460 23.086 1.00 95.88 195 GLY A CA 1
ATOM 1631 C C . GLY A 1 195 ? -7.178 2.916 23.554 1.00 95.88 195 GLY A C 1
ATOM 1632 O O . GLY A 1 195 ? -7.896 3.319 24.462 1.00 95.88 195 GLY A O 1
ATOM 1633 N N . GLN A 1 196 ? -6.298 3.724 22.960 1.00 96.19 196 GLN A N 1
ATOM 1634 C CA . GLN A 1 196 ? -6.223 5.165 23.215 1.00 96.19 196 GLN A CA 1
ATOM 1635 C C . GLN A 1 196 ? -7.079 5.936 22.210 1.00 96.19 196 GLN A C 1
ATOM 1637 O O . GLN A 1 196 ? -7.236 5.531 21.061 1.00 96.19 196 GLN A O 1
ATOM 1642 N N . SER A 1 197 ? -7.603 7.087 22.606 1.00 93.50 197 SER A N 1
ATOM 1643 C CA . SER A 1 197 ? -8.297 7.978 21.681 1.00 93.50 197 SER A CA 1
ATOM 1644 C C . SER A 1 197 ? -7.336 8.923 20.954 1.00 93.50 197 SER A C 1
ATOM 1646 O O . SER A 1 197 ? -6.209 9.188 21.385 1.00 93.50 197 SER A O 1
ATOM 1648 N N . THR A 1 198 ? -7.776 9.429 19.807 1.00 95.69 198 THR A N 1
ATOM 1649 C CA . THR A 1 198 ? -7.091 10.470 19.041 1.00 95.69 198 THR A CA 1
ATOM 1650 C C . THR A 1 198 ? -8.099 11.283 18.234 1.00 95.69 198 THR A C 1
ATOM 1652 O O . THR A 1 198 ? -9.068 10.743 17.717 1.00 95.69 198 THR A O 1
ATOM 1655 N N . ASP A 1 199 ? -7.804 12.563 18.047 1.00 94.00 199 ASP A N 1
ATOM 1656 C CA . ASP A 1 199 ? -8.546 13.497 17.187 1.00 94.00 199 ASP A CA 1
ATOM 1657 C C . ASP A 1 199 ? -7.906 13.657 15.792 1.00 94.00 199 ASP A C 1
ATOM 1659 O O . ASP A 1 199 ? -8.193 14.591 15.044 1.00 94.00 199 ASP A O 1
ATOM 1663 N N . TYR A 1 200 ? -6.964 12.776 15.441 1.00 96.75 200 TYR A N 1
ATOM 1664 C CA . TYR A 1 200 ? -6.202 12.892 14.200 1.00 96.75 200 TYR A CA 1
ATOM 1665 C C . TYR A 1 200 ? -7.096 12.730 12.967 1.00 96.75 200 TYR A C 1
ATOM 1667 O O . TYR A 1 200 ? -6.916 13.461 11.994 1.00 96.75 200 TYR A O 1
ATOM 1675 N N . PHE A 1 201 ? -8.023 11.767 12.996 1.00 95.62 201 PHE A N 1
ATOM 1676 C CA . PHE A 1 201 ? -8.850 11.416 11.842 1.00 95.62 201 PHE A CA 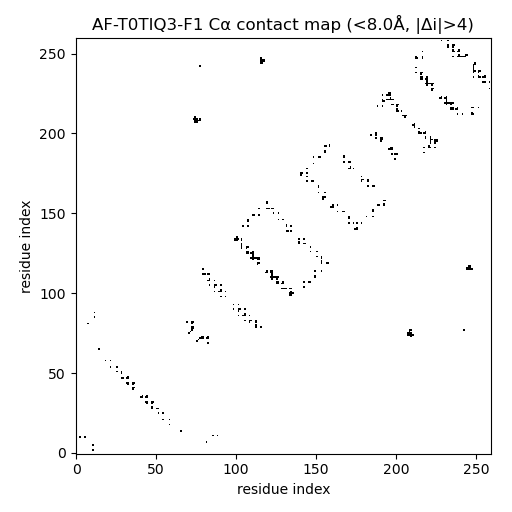1
ATOM 1677 C C . PHE A 1 201 ? -9.989 12.427 11.621 1.00 95.62 201 PHE A C 1
ATOM 1679 O O . PHE A 1 201 ? -10.200 12.831 10.479 1.00 95.62 201 PHE A O 1
ATOM 1686 N N . GLU A 1 202 ? -10.550 12.991 12.694 1.00 92.31 202 GLU A N 1
ATOM 1687 C CA . GLU A 1 202 ? -11.475 14.135 12.642 1.00 92.31 202 GLU A CA 1
ATOM 1688 C C . GLU A 1 202 ? -10.879 15.383 11.964 1.00 92.31 202 GLU A C 1
ATOM 1690 O O . GLU A 1 202 ? -11.569 16.139 11.278 1.00 92.31 202 GLU A O 1
ATOM 1695 N N . ARG A 1 203 ? -9.577 15.632 12.162 1.00 92.94 203 ARG A N 1
ATOM 1696 C CA . ARG A 1 203 ? -8.893 16.848 11.679 1.00 92.94 203 ARG A CA 1
ATOM 1697 C C . ARG A 1 203 ? -8.413 16.758 10.235 1.00 92.94 203 ARG A C 1
ATOM 1699 O O . ARG A 1 203 ? -7.988 17.769 9.669 1.00 92.94 203 ARG A O 1
ATOM 1706 N N . ILE A 1 204 ? -8.412 15.568 9.640 1.00 93.50 204 ILE A N 1
ATOM 1707 C CA . ILE A 1 204 ? -7.989 15.385 8.252 1.00 93.50 204 ILE A CA 1
ATOM 1708 C C . ILE A 1 204 ? -9.201 15.368 7.325 1.00 93.50 204 ILE A C 1
ATOM 1710 O O . ILE A 1 204 ? -10.247 14.816 7.632 1.00 93.50 204 ILE A O 1
ATOM 1714 N N . ALA A 1 205 ? -9.026 15.919 6.126 1.00 91.44 205 ALA A N 1
ATOM 1715 C CA . ALA A 1 205 ? -10.009 15.833 5.051 1.00 91.44 205 ALA A CA 1
ATOM 1716 C C . ALA A 1 205 ? -9.383 15.102 3.852 1.00 91.44 205 ALA A C 1
ATOM 1718 O O . ALA A 1 205 ? -8.861 15.741 2.928 1.00 91.44 205 ALA A O 1
ATOM 1719 N N . PRO A 1 206 ? -9.346 13.754 3.860 1.00 92.31 206 PRO A N 1
ATOM 1720 C CA . PRO A 1 206 ? -8.714 13.004 2.790 1.00 92.31 206 PRO A CA 1
ATOM 1721 C C . PRO A 1 206 ? -9.440 13.216 1.461 1.00 92.31 206 PRO A C 1
ATOM 1723 O O . PRO A 1 206 ? -10.662 13.122 1.368 1.00 92.31 206 PRO A O 1
ATOM 1726 N N . LYS A 1 207 ? -8.669 13.439 0.393 1.00 91.81 207 LYS A N 1
ATOM 1727 C CA . LYS A 1 207 ? -9.212 13.615 -0.965 1.00 91.81 207 LYS A CA 1
ATOM 1728 C C . LYS A 1 207 ? -9.877 12.350 -1.523 1.00 91.81 207 LYS A C 1
ATOM 1730 O O . LYS A 1 207 ? -10.762 12.445 -2.366 1.00 91.81 207 LYS A O 1
ATOM 1735 N N . TYR A 1 208 ? -9.367 11.179 -1.155 1.00 94.38 208 TYR A N 1
ATOM 1736 C CA . TYR A 1 208 ? -9.748 9.915 -1.775 1.00 94.38 208 TYR A CA 1
ATOM 1737 C C . TYR A 1 208 ? -10.720 9.128 -0.899 1.00 94.38 208 TYR A C 1
ATOM 1739 O O . TYR A 1 208 ? -10.500 9.034 0.308 1.00 94.38 208 TYR A O 1
ATOM 1747 N N . LYS A 1 209 ? -11.714 8.495 -1.531 1.00 96.50 209 LYS A N 1
ATOM 1748 C CA . LYS A 1 209 ? -12.780 7.726 -0.876 1.00 96.50 209 LYS A CA 1
ATOM 1749 C C . LYS A 1 209 ? -12.249 6.672 0.096 1.00 96.50 209 LYS A C 1
ATOM 1751 O O . LYS A 1 209 ? -12.660 6.641 1.245 1.00 96.50 209 LYS A O 1
ATOM 1756 N N . LEU A 1 210 ? -11.267 5.871 -0.322 1.00 97.44 210 LEU A N 1
ATOM 1757 C CA . LEU A 1 210 ? -10.679 4.831 0.528 1.00 97.44 210 LEU A CA 1
ATOM 1758 C C . LEU A 1 210 ? -10.114 5.399 1.836 1.00 97.44 210 LEU A C 1
ATOM 1760 O O . LEU A 1 210 ? -10.270 4.796 2.889 1.00 97.44 210 LEU A O 1
ATOM 1764 N N . TYR A 1 211 ? -9.479 6.571 1.775 1.00 96.12 211 TYR A N 1
ATOM 1765 C CA . TYR A 1 211 ? -8.929 7.213 2.966 1.00 96.12 211 TYR A CA 1
ATOM 1766 C C . TYR A 1 211 ? -9.997 7.890 3.826 1.00 96.12 211 TYR A C 1
ATOM 1768 O O . TYR A 1 211 ? -9.773 8.039 5.020 1.00 96.12 211 TYR A O 1
ATOM 1776 N N . GLN A 1 212 ? -11.132 8.292 3.247 1.00 97.38 212 GLN A N 1
ATOM 1777 C CA . GLN A 1 212 ? -12.289 8.774 4.010 1.00 97.38 212 GLN A CA 1
ATOM 1778 C C . GLN A 1 212 ? -12.928 7.625 4.794 1.00 97.38 212 GLN A C 1
ATOM 1780 O O . GLN A 1 212 ? -13.166 7.775 5.985 1.00 97.38 212 GLN A O 1
ATOM 1785 N N . ILE A 1 213 ? -13.111 6.462 4.156 1.00 98.06 213 ILE A N 1
ATOM 1786 C CA . ILE A 1 213 ? -13.603 5.238 4.811 1.00 98.06 213 ILE A CA 1
ATOM 1787 C C . ILE A 1 213 ? -12.661 4.835 5.950 1.00 98.06 213 ILE A C 1
ATOM 1789 O O . ILE A 1 213 ? -13.105 4.598 7.068 1.00 98.06 213 ILE A O 1
ATOM 1793 N N . GLU A 1 214 ? -11.354 4.797 5.683 1.00 97.62 214 GLU A N 1
ATOM 1794 C CA . GLU A 1 214 ? -10.345 4.492 6.699 1.00 97.62 214 GLU A CA 1
ATOM 1795 C C . GLU A 1 214 ? -10.373 5.490 7.866 1.00 97.62 214 GLU A C 1
ATOM 1797 O O . GLU A 1 214 ? -10.315 5.071 9.019 1.00 97.62 214 GLU A O 1
ATOM 1802 N N . ALA A 1 215 ? -10.459 6.796 7.585 1.00 97.75 215 ALA A N 1
ATOM 1803 C CA . ALA A 1 215 ? -10.530 7.820 8.626 1.00 97.75 215 ALA A CA 1
ATOM 1804 C C . ALA A 1 215 ? -11.776 7.631 9.499 1.00 97.75 215 ALA A C 1
ATOM 1806 O O . ALA A 1 215 ? -11.641 7.509 10.710 1.00 97.75 215 ALA A O 1
ATOM 1807 N N . LYS A 1 216 ? -12.952 7.474 8.878 1.00 97.94 216 LYS A N 1
ATOM 1808 C CA . LYS A 1 216 ? -14.222 7.242 9.578 1.00 97.94 216 LYS A CA 1
ATOM 1809 C C . LYS A 1 216 ? -14.215 5.975 10.426 1.00 97.94 216 LYS A C 1
ATOM 1811 O O . LYS A 1 216 ? -14.728 5.984 11.540 1.00 97.94 216 LYS A O 1
ATOM 1816 N N . TYR A 1 217 ? -13.600 4.902 9.935 1.00 98.38 217 TYR A N 1
ATOM 1817 C CA . TYR A 1 217 ? -13.427 3.680 10.715 1.00 98.38 217 TYR A CA 1
ATOM 1818 C C . TYR A 1 217 ? -12.608 3.924 11.991 1.00 98.38 217 TYR A C 1
ATOM 1820 O O . TYR A 1 217 ? -13.025 3.524 13.077 1.00 98.38 217 TYR A O 1
ATOM 1828 N N . TYR A 1 218 ? -11.460 4.600 11.882 1.00 98.19 218 TYR A N 1
ATOM 1829 C CA . TYR A 1 218 ? -10.626 4.877 13.052 1.00 98.19 218 TYR A CA 1
ATOM 1830 C C . TYR A 1 218 ? -11.197 5.972 13.965 1.00 98.19 218 TYR A C 1
ATOM 1832 O O . TYR A 1 218 ? -10.946 5.908 15.166 1.00 98.19 218 TYR A O 1
ATOM 1840 N N . ASP A 1 219 ? -11.984 6.922 13.451 1.00 97.56 219 ASP A N 1
ATOM 1841 C CA . ASP A 1 219 ? -12.784 7.842 14.276 1.00 97.56 219 ASP A CA 1
ATOM 1842 C C . ASP A 1 219 ? -13.797 7.061 15.120 1.00 97.56 219 ASP A C 1
ATOM 1844 O O . ASP A 1 219 ? -13.842 7.229 16.336 1.00 97.56 219 ASP A O 1
ATOM 1848 N N . GLY A 1 220 ? -14.533 6.123 14.510 1.00 97.69 220 GLY A N 1
ATOM 1849 C CA . GLY A 1 220 ? -15.476 5.265 15.231 1.00 97.69 220 GLY A CA 1
ATOM 1850 C C . GLY A 1 220 ? -14.810 4.476 16.362 1.00 97.69 220 GLY A C 1
ATOM 1851 O O . GLY A 1 220 ? -15.286 4.480 17.495 1.00 97.69 220 GLY A O 1
ATOM 1852 N N . LEU A 1 221 ? -13.649 3.872 16.093 1.00 97.94 221 LEU A N 1
ATOM 1853 C CA . LEU A 1 221 ? -12.851 3.208 17.130 1.00 97.94 221 LEU A CA 1
ATOM 1854 C C . LEU A 1 221 ? -12.342 4.180 18.209 1.00 97.94 221 LEU A C 1
ATOM 1856 O O . LEU A 1 221 ? -12.313 3.835 19.388 1.00 97.94 221 LEU A O 1
ATOM 1860 N N . SER A 1 222 ? -11.944 5.395 17.825 1.00 97.62 222 SER A N 1
ATOM 1861 C CA . SER A 1 222 ? -11.508 6.434 18.764 1.00 97.62 222 SER A CA 1
ATOM 1862 C C . SER A 1 222 ? -12.636 6.850 19.713 1.00 97.62 222 SER A C 1
ATOM 1864 O O . SER A 1 222 ? -12.383 7.032 20.904 1.00 97.62 222 SER A O 1
ATOM 1866 N N . TYR A 1 223 ? -13.877 6.948 19.224 1.00 97.69 223 TYR A N 1
ATOM 1867 C CA . TYR A 1 223 ? -15.057 7.212 20.050 1.00 97.69 223 TYR A CA 1
ATOM 1868 C C . TYR A 1 223 ? -15.381 6.054 20.997 1.00 97.69 223 TYR A C 1
ATOM 1870 O O . TYR A 1 223 ? -15.646 6.289 22.177 1.00 97.69 223 TYR A O 1
ATOM 1878 N N . LEU A 1 224 ? -15.253 4.800 20.550 1.00 97.19 224 LEU A N 1
ATOM 1879 C CA . LEU A 1 224 ? -15.374 3.650 21.456 1.00 97.19 224 LEU A CA 1
ATOM 1880 C C . LEU A 1 224 ? -14.348 3.708 22.594 1.00 97.19 224 LEU A C 1
ATOM 1882 O O . LEU A 1 224 ? -14.713 3.526 23.755 1.00 97.19 224 LEU A O 1
ATOM 1886 N N . ASN A 1 225 ? -13.095 4.059 22.293 1.00 97.06 225 ASN A N 1
ATOM 1887 C CA . ASN A 1 225 ? -12.051 4.239 23.308 1.00 97.06 225 ASN A CA 1
ATOM 1888 C C . ASN A 1 225 ? -12.352 5.397 24.287 1.00 97.06 225 ASN A C 1
ATOM 1890 O O . ASN A 1 225 ? -11.811 5.419 25.391 1.00 97.06 225 ASN A O 1
ATOM 1894 N N . GLN A 1 226 ? -13.218 6.346 23.910 1.00 96.38 226 GLN A N 1
ATOM 1895 C CA . GLN A 1 226 ? -13.708 7.443 24.761 1.00 96.38 226 GLN A CA 1
ATOM 1896 C C . GLN A 1 226 ? -15.016 7.113 25.491 1.00 96.38 226 GLN A C 1
ATOM 1898 O O . GLN A 1 226 ? -15.546 7.968 26.195 1.00 96.38 226 GLN A O 1
ATOM 1903 N N . SER A 1 227 ? -15.537 5.887 25.359 1.00 95.50 227 SER A N 1
ATOM 1904 C CA . SER A 1 227 ? -16.867 5.510 25.863 1.00 95.50 227 SER A CA 1
ATOM 1905 C C . SER A 1 227 ? -18.004 6.359 25.267 1.00 95.50 227 SER A C 1
ATOM 1907 O O . SER A 1 227 ? -18.962 6.697 25.959 1.00 95.50 227 SER A O 1
ATOM 1909 N N . GLN A 1 228 ? -17.896 6.687 23.976 1.00 96.50 228 GLN A N 1
ATOM 1910 C CA . GLN A 1 228 ? -18.867 7.453 23.183 1.00 96.50 228 GLN A CA 1
ATOM 1911 C C . GLN A 1 228 ? -19.519 6.555 22.106 1.00 96.50 228 GLN A C 1
ATOM 1913 O O . GLN A 1 228 ? -19.155 6.609 20.929 1.00 96.50 228 GLN A O 1
ATOM 1918 N N . PRO A 1 229 ? -20.430 5.638 22.494 1.00 95.81 229 PRO A N 1
ATOM 1919 C CA . PRO A 1 229 ? -20.961 4.616 21.589 1.00 95.81 229 PRO A CA 1
ATOM 1920 C C . PRO A 1 229 ? -21.883 5.171 20.495 1.00 95.81 229 PRO A C 1
ATOM 1922 O O . PRO A 1 229 ? -21.905 4.620 19.396 1.00 95.81 229 PRO A O 1
ATOM 1925 N N . GLU A 1 230 ? -22.612 6.261 20.751 1.00 96.44 230 GLU A N 1
ATOM 1926 C CA . GLU A 1 230 ? -23.524 6.860 19.765 1.00 96.44 230 GLU A CA 1
ATOM 1927 C C . GLU A 1 230 ? -22.748 7.536 18.624 1.00 96.44 230 GLU A C 1
ATOM 1929 O O . GLU A 1 230 ? -23.057 7.350 17.445 1.00 96.44 230 GLU A O 1
ATOM 1934 N N . GLU A 1 231 ? -21.678 8.258 18.956 1.00 96.31 231 GLU A N 1
ATOM 1935 C CA . GLU A 1 231 ? -20.761 8.873 17.997 1.00 96.31 231 GLU A CA 1
ATOM 1936 C C . GLU A 1 231 ? -20.004 7.811 17.185 1.00 96.31 231 GLU A C 1
ATOM 1938 O O . GLU A 1 231 ? -19.850 7.936 15.963 1.00 96.31 231 GLU A O 1
ATOM 1943 N N . ALA A 1 232 ? -19.595 6.716 17.837 1.00 97.25 232 ALA A N 1
ATOM 1944 C CA . ALA A 1 232 ? -18.994 5.571 17.162 1.00 97.25 232 ALA A CA 1
ATOM 1945 C C . ALA A 1 232 ? -19.963 4.922 16.162 1.00 97.25 232 ALA A C 1
ATOM 1947 O O . ALA A 1 232 ? -19.606 4.684 15.003 1.00 97.25 232 ALA A O 1
ATOM 1948 N N . LYS A 1 233 ? -21.212 4.691 16.584 1.00 97.44 233 LYS A N 1
ATOM 1949 C CA . LYS A 1 233 ? -22.279 4.130 15.748 1.00 97.44 233 LYS A CA 1
ATOM 1950 C C . LYS A 1 233 ? -22.540 4.997 14.519 1.00 97.44 233 LYS A C 1
ATOM 1952 O O . LYS A 1 233 ? -22.626 4.463 13.413 1.00 97.44 233 LYS A O 1
ATOM 1957 N N . ALA A 1 234 ? -22.590 6.321 14.682 1.00 97.38 234 ALA A N 1
ATOM 1958 C CA . ALA A 1 234 ? -22.727 7.252 13.564 1.00 97.38 234 ALA A CA 1
ATOM 1959 C C . ALA A 1 234 ? -21.586 7.093 12.540 1.00 97.38 234 ALA A C 1
ATOM 1961 O O . ALA A 1 234 ? -21.846 6.966 11.342 1.00 97.38 234 ALA A O 1
ATOM 1962 N N . CYS A 1 235 ? -20.335 7.005 13.006 1.00 97.69 235 CYS A N 1
ATOM 1963 C CA . CYS A 1 235 ? -19.174 6.813 12.132 1.00 97.69 235 CYS A CA 1
ATOM 1964 C C . CYS A 1 235 ? -19.231 5.496 11.346 1.00 97.69 235 CYS A C 1
ATOM 1966 O O . CYS A 1 235 ? -18.967 5.481 10.142 1.00 97.69 235 CYS A O 1
ATOM 1968 N N . PHE A 1 236 ? -19.595 4.389 11.998 1.00 98.31 236 PHE A N 1
ATOM 1969 C CA . PHE A 1 236 ? -19.693 3.089 11.331 1.00 98.31 236 PHE A CA 1
ATOM 1970 C C . PHE A 1 236 ? -20.857 3.029 10.338 1.00 98.31 236 PHE A C 1
ATOM 1972 O O . PHE A 1 236 ? -20.709 2.468 9.248 1.00 98.31 236 PHE A O 1
ATOM 1979 N N . GLN A 1 237 ? -21.990 3.657 10.665 1.00 97.56 237 GLN A N 1
ATOM 1980 C CA . GLN A 1 237 ? -23.163 3.706 9.793 1.00 97.56 237 GLN A CA 1
ATOM 1981 C C . GLN A 1 237 ? -22.871 4.424 8.466 1.00 97.56 237 GLN A C 1
ATOM 1983 O O . GLN A 1 237 ? -23.391 4.018 7.425 1.00 97.56 237 GLN A O 1
ATOM 1988 N N . GLU A 1 238 ? -22.009 5.447 8.474 1.00 97.25 238 GLU A N 1
ATOM 1989 C CA . GLU A 1 238 ? -21.598 6.162 7.258 1.00 97.25 238 GLU A CA 1
ATOM 1990 C C . GLU A 1 238 ? -20.839 5.273 6.259 1.00 97.25 238 GLU A C 1
ATOM 1992 O O . GLU A 1 238 ? -20.923 5.500 5.052 1.00 97.25 238 GLU A O 1
ATOM 1997 N N . ILE A 1 239 ? -20.114 4.252 6.732 1.00 97.88 239 ILE A N 1
ATOM 1998 C CA . ILE A 1 239 ? -19.245 3.420 5.883 1.00 97.88 239 ILE A CA 1
ATOM 1999 C C . ILE A 1 239 ? -19.800 2.018 5.609 1.00 97.88 239 ILE A C 1
ATOM 2001 O O . ILE A 1 239 ? -19.273 1.307 4.759 1.00 97.88 239 ILE A O 1
ATOM 2005 N N . VAL A 1 240 ? -20.876 1.600 6.279 1.00 96.25 240 VAL A N 1
ATOM 2006 C CA . VAL A 1 240 ? -21.397 0.220 6.224 1.00 96.25 240 VAL A CA 1
ATOM 2007 C C . VAL A 1 240 ? -21.836 -0.236 4.819 1.00 96.25 240 VAL A C 1
ATOM 2009 O O . VAL A 1 240 ? -21.795 -1.427 4.497 1.00 96.25 240 VAL A O 1
ATOM 2012 N N . ASN A 1 241 ? -22.236 0.721 3.976 1.00 96.00 241 ASN A N 1
ATOM 2013 C CA . ASN A 1 241 ? -22.718 0.503 2.608 1.00 96.00 241 ASN A CA 1
ATOM 2014 C C . ASN A 1 241 ? -21.620 0.667 1.543 1.00 96.00 241 ASN A C 1
ATOM 2016 O O . ASN A 1 241 ? -21.902 0.608 0.345 1.00 96.00 241 ASN A O 1
ATOM 2020 N N . GLU A 1 242 ? -20.378 0.898 1.965 1.00 97.31 242 GLU A N 1
ATOM 2021 C CA . GLU A 1 242 ? -19.226 0.988 1.073 1.00 97.31 242 GLU A CA 1
ATOM 2022 C C . GLU A 1 242 ? -18.772 -0.394 0.584 1.00 97.31 242 GLU A C 1
ATOM 2024 O O . GLU A 1 242 ? -19.427 -1.405 0.844 1.00 97.31 242 GLU A O 1
ATOM 2029 N N . ASN A 1 243 ? -17.663 -0.454 -0.169 1.00 95.69 243 ASN A N 1
ATOM 2030 C CA . ASN A 1 243 ? -17.170 -1.715 -0.729 1.00 95.69 243 ASN A CA 1
ATOM 2031 C C . ASN A 1 243 ? -17.045 -2.801 0.374 1.00 95.69 243 ASN A C 1
ATOM 2033 O O . ASN A 1 243 ? -16.186 -2.665 1.251 1.00 95.69 243 ASN A O 1
ATOM 2037 N N . PRO A 1 244 ? -17.839 -3.892 0.308 1.00 96.56 244 PRO A N 1
ATOM 2038 C CA . PRO A 1 244 ? -17.889 -4.917 1.349 1.00 96.56 244 PRO A CA 1
ATOM 2039 C C . PRO A 1 244 ? -16.612 -5.758 1.452 1.00 96.56 244 PRO A C 1
ATOM 2041 O O . PRO A 1 244 ? -16.423 -6.440 2.457 1.00 96.56 244 PRO A O 1
ATOM 2044 N N . ASP A 1 245 ? -15.724 -5.716 0.455 1.00 96.50 245 ASP A N 1
ATOM 2045 C CA . ASP A 1 245 ? -14.439 -6.413 0.512 1.00 96.50 245 ASP A CA 1
ATOM 2046 C C . ASP A 1 245 ? -13.454 -5.740 1.470 1.00 96.50 245 ASP A C 1
ATOM 2048 O O . ASP A 1 245 ? -12.550 -6.414 1.972 1.00 96.50 245 ASP A O 1
ATOM 2052 N N . LEU A 1 246 ? -13.639 -4.445 1.755 1.00 98.12 246 LEU A N 1
ATOM 2053 C CA . LEU A 1 246 ? -12.780 -3.685 2.657 1.00 98.12 246 LEU A CA 1
ATOM 2054 C C . LEU A 1 246 ? -12.952 -4.150 4.102 1.00 98.12 246 LEU A C 1
ATOM 2056 O O . LEU A 1 246 ? -14.067 -4.187 4.621 1.00 98.12 246 LEU A O 1
ATOM 2060 N N . PHE A 1 247 ? -11.846 -4.416 4.796 1.00 97.81 247 PHE A N 1
ATOM 2061 C CA . PHE A 1 247 ? -11.912 -4.825 6.200 1.00 97.81 247 PHE A CA 1
ATOM 2062 C C . PHE A 1 247 ? -12.519 -3.739 7.089 1.00 97.81 247 PHE A C 1
ATOM 2064 O O . PHE A 1 247 ? -13.299 -4.070 7.968 1.00 97.81 247 PHE A O 1
ATOM 2071 N N . TYR A 1 248 ? -12.262 -2.458 6.803 1.00 98.12 248 TYR A N 1
ATOM 2072 C CA . TYR A 1 248 ? -12.889 -1.334 7.507 1.00 98.12 248 TYR A CA 1
ATOM 2073 C C . TYR A 1 248 ? -14.421 -1.441 7.518 1.00 98.12 248 TYR A C 1
ATOM 2075 O O . TYR A 1 248 ? -15.054 -1.208 8.540 1.00 98.12 248 TYR A O 1
ATOM 2083 N N . VAL A 1 249 ? -15.014 -1.842 6.388 1.00 98.31 249 VAL A N 1
ATOM 2084 C CA . VAL A 1 249 ? -16.468 -1.992 6.229 1.00 98.31 249 VAL A CA 1
ATOM 2085 C C . VAL A 1 249 ? -16.965 -3.259 6.926 1.00 98.31 249 VAL A C 1
ATOM 2087 O O . VAL A 1 249 ? -18.009 -3.234 7.573 1.00 98.31 249 VAL A O 1
ATOM 2090 N N . LYS A 1 250 ? -16.218 -4.367 6.825 1.00 98.00 250 LYS A N 1
ATOM 2091 C CA . LYS A 1 250 ? -16.548 -5.628 7.515 1.00 98.00 250 LYS A CA 1
ATOM 2092 C C . LYS A 1 250 ? -16.528 -5.464 9.033 1.00 98.00 250 LYS A C 1
ATOM 2094 O O . LYS A 1 250 ? -17.454 -5.910 9.696 1.00 98.00 250 LYS A O 1
ATOM 2099 N N . GLU A 1 251 ? -15.499 -4.820 9.572 1.00 97.69 251 GLU A N 1
ATOM 2100 C CA . GLU A 1 251 ? -15.371 -4.577 11.009 1.00 97.69 251 GLU A CA 1
ATOM 2101 C C . GLU A 1 251 ? -16.412 -3.562 11.492 1.00 97.69 251 GLU A C 1
ATOM 2103 O O . GLU A 1 251 ? -17.057 -3.801 12.505 1.00 97.69 251 GLU A O 1
ATOM 2108 N N . ALA A 1 252 ? -16.675 -2.489 10.737 1.00 98.00 252 ALA A N 1
ATOM 2109 C CA . ALA A 1 252 ? -17.742 -1.543 11.067 1.00 98.00 252 ALA A CA 1
ATOM 2110 C C . ALA A 1 252 ? -19.121 -2.216 11.193 1.00 98.00 252 ALA A C 1
ATOM 2112 O O . ALA A 1 252 ? -19.877 -1.883 12.099 1.00 98.00 252 ALA A O 1
ATOM 2113 N N . LYS A 1 253 ? -19.437 -3.195 10.331 1.00 97.50 253 LYS A N 1
ATOM 2114 C CA . LYS A 1 253 ? -20.666 -4.003 10.451 1.00 97.50 253 LYS A CA 1
ATOM 2115 C C . LYS A 1 253 ? -20.732 -4.758 11.774 1.00 97.50 253 LYS A C 1
ATOM 2117 O O . LYS A 1 253 ? -21.755 -4.688 12.442 1.00 97.50 253 LYS A O 1
ATOM 2122 N N . LYS A 1 254 ? -19.638 -5.416 12.168 1.00 97.19 254 LYS A N 1
ATOM 2123 C CA . LYS A 1 254 ? -19.562 -6.138 13.447 1.00 97.19 254 LYS A CA 1
ATOM 2124 C C . LYS A 1 254 ? -19.780 -5.198 14.630 1.00 97.19 254 LYS A C 1
ATOM 2126 O O . LYS A 1 254 ? -20.599 -5.488 15.489 1.00 97.19 254 LYS A O 1
ATOM 2131 N N . TYR A 1 255 ? -19.127 -4.035 14.632 1.00 97.12 255 TYR A N 1
ATOM 2132 C CA . TYR A 1 255 ? -19.327 -3.048 15.694 1.00 97.12 255 TYR A CA 1
ATOM 2133 C C . TYR A 1 255 ? -20.766 -2.534 15.761 1.00 97.12 255 TYR A C 1
ATOM 2135 O O . TYR A 1 255 ? -21.291 -2.343 16.850 1.00 97.12 255 TYR A O 1
ATOM 2143 N N . LEU A 1 256 ? -21.433 -2.330 14.623 1.00 96.50 256 LEU A N 1
ATOM 2144 C CA . LEU A 1 256 ? -22.845 -1.937 14.617 1.00 96.50 256 LEU A CA 1
ATOM 2145 C C . LEU A 1 256 ? -23.762 -3.018 15.202 1.00 96.50 256 LEU A C 1
ATOM 2147 O O . LEU A 1 256 ? -24.751 -2.665 15.835 1.00 96.50 256 LEU A O 1
ATOM 2151 N N . GLU A 1 257 ? -23.443 -4.298 15.002 1.00 95.38 257 GLU A N 1
ATOM 2152 C CA . GLU A 1 257 ? -24.167 -5.425 15.605 1.00 95.38 257 GLU A CA 1
ATOM 2153 C C . GLU A 1 257 ? -23.924 -5.522 17.121 1.00 95.38 257 GLU A C 1
ATOM 2155 O O . GLU A 1 257 ? -24.842 -5.854 17.861 1.00 95.38 257 GLU A O 1
ATOM 2160 N N . GLU A 1 258 ? -22.717 -5.198 17.592 1.00 93.62 258 GLU A N 1
ATOM 2161 C CA . GLU A 1 258 ? -22.364 -5.182 19.023 1.00 93.62 258 GLU A CA 1
ATOM 2162 C C . GLU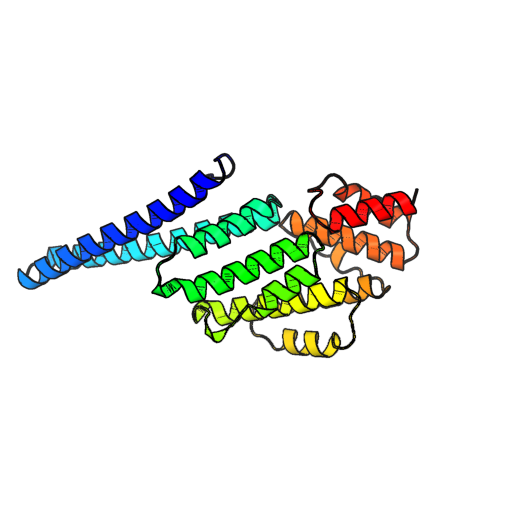 A 1 258 ? -22.941 -3.972 19.781 1.00 93.62 258 GLU A C 1
ATOM 2164 O O . GLU A 1 258 ? -23.168 -4.048 20.988 1.00 93.62 258 GLU A O 1
ATOM 2169 N N . LEU A 1 259 ? -23.164 -2.852 19.084 1.00 88.50 259 LEU A N 1
ATOM 2170 C CA . LEU A 1 259 ? -23.729 -1.601 19.617 1.00 88.50 259 LEU A CA 1
ATOM 2171 C C . LEU A 1 259 ? -25.259 -1.494 19.435 1.00 88.50 259 LEU A C 1
ATOM 2173 O O . LEU A 1 259 ? -25.833 -0.420 19.660 1.00 88.50 259 LEU A O 1
ATOM 2177 N N . ALA A 1 260 ? -25.908 -2.547 18.934 1.00 76.50 260 ALA A N 1
ATOM 2178 C CA . ALA A 1 260 ? -27.358 -2.628 18.748 1.00 76.50 260 ALA A CA 1
ATOM 2179 C C . ALA A 1 260 ? -28.051 -3.185 19.996 1.00 76.50 260 ALA A C 1
ATOM 2181 O O . ALA A 1 260 ? -29.108 -2.611 20.347 1.00 76.50 260 ALA A O 1
#

pLDDT: mean 92.22, std 9.85, range [36.16, 98.62]

Mean predicted aligned error: 5.18 Å

Solvent-accessible surface area (backbone atoms only — not comparable to full-atom values): 13745 Å² total; per-residue (Å²): 134,89,66,90,86,55,62,77,65,57,57,55,52,50,56,49,51,52,54,49,51,55,50,53,52,52,51,54,42,49,57,49,30,53,51,22,60,77,67,71,34,63,68,59,29,52,52,33,52,55,52,51,53,50,51,51,52,50,54,52,52,51,54,50,51,53,54,49,50,51,47,40,35,39,32,54,68,54,36,48,68,64,44,36,50,48,34,52,49,51,35,73,71,44,56,79,88,49,29,58,28,41,42,37,54,25,28,49,40,47,16,52,44,27,44,48,47,58,40,39,69,62,11,50,54,28,52,66,70,48,50,63,87,53,28,51,76,93,45,28,62,61,50,50,55,49,49,56,50,52,53,52,53,40,33,44,77,68,70,52,59,94,58,46,68,62,52,49,54,56,52,63,72,46,85,55,94,59,35,65,63,51,50,52,49,52,52,47,52,43,35,30,74,73,55,35,59,63,68,64,43,77,73,52,82,60,91,35,50,47,52,41,48,51,30,34,42,50,38,17,46,12,26,48,47,67,74,33,60,69,64,14,46,54,32,24,63,73,35,52,84,47,66,70,65,29,31,61,26,50,52,28,46,52,52,48,64,76,74,106

Radius of gyration: 22.84 Å; Cα contacts (8 Å, |Δi|>4): 268; chains: 1; bounding box: 52×32×72 Å

Foldseek 3Di:
DPCPPDDLVVVLVVLLVVVVVLVVVLVVLVVQLVVCVVVVNVVSNVVSVVVNVVSVVVVVVSVVVVVVVLCCCCFAVVPLVSNLVNLVSCLVPDDPLCNLASLLVNLLSQLVSCVQLLVLVSSLVSLVPHDLVSHDPVCSLVSVLSSLLSNLVSCLSVVNCPCNVVSLVVQCPRDDPCSVVSSVVSVLSNCLSVLHADCVLVPDDDPTPNSVLVSLLSNLSNCVSVVNNVSSLVSLVVPCPDDCSGVSNVVSVVSNVVSD